Protein AF-A0A7S3KDB8-F1 (afdb_monomer)

InterPro domains:
  IPR001054 Adenylyl cyclase class-3/4/guanylyl cyclase [PS50125] (184-237)
  IPR029787 Nucleotide cyclase [G3DSA:3.30.70.1230] (178-290)
  IPR029787 Nucleotide cyclase [SSF55073] (180-246)
  IPR060089 Ras guanine nucleotide exchange factor W, alpha-helical domain [PF26726] (49-170)

Nearest PDB structures (foldseek):
  4wp3-assembly5_E  TM=9.145E-01  e=2.747E-02  Mycobacterium avium
  4wpa-assembly1_B  TM=6.707E-01  e=1.102E-02  Mycobacterium avium
  4wp3-assembly1_A  TM=8.435E-01  e=6.109E-02  Mycobacterium avium
  2w01-assembly1_B  TM=6.795E-01  e=2.450E-02  Synechocystis sp. PCC 6803
  5d0h-assembly1_B  TM=7.918E-01  e=8.605E-02  Mycobacterium avium subsp. avium 10-9275

pLDDT: mean 79.46, std 14.85, range [29.78, 96.88]

Solvent-accessible surface area (backbone atoms only — not comparable to full-atom values): 17193 Å² total; per-residue (Å²): 138,84,88,64,86,86,76,75,71,92,87,65,91,80,91,69,65,96,87,70,64,74,86,81,54,56,83,85,31,50,48,80,50,69,46,96,83,73,83,52,76,49,78,44,86,36,53,67,60,54,52,51,51,52,51,52,50,53,53,50,50,52,50,51,51,50,53,52,52,51,49,50,52,53,50,52,51,49,49,40,64,74,47,48,49,56,50,53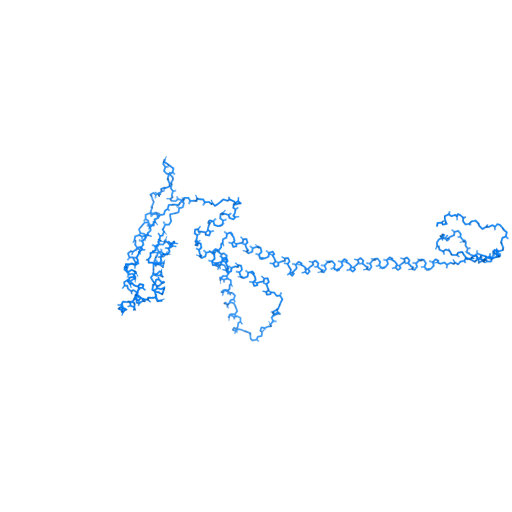,51,43,52,51,50,53,54,44,32,49,57,37,20,60,60,49,37,51,52,50,53,50,50,52,51,49,49,51,54,50,49,58,59,48,66,75,75,54,100,75,78,78,80,69,90,86,77,87,70,55,66,69,51,48,50,45,54,48,52,49,52,51,37,31,54,49,22,63,76,44,33,74,68,42,34,51,40,46,17,43,28,68,72,34,94,82,52,68,68,86,75,87,81,59,62,52,80,46,79,51,66,51,82,67,42,70,62,48,42,69,67,42,48,89,48,35,62,61,53,41,49,58,52,46,51,50,48,44,53,42,30,46,76,41,69,27,41,75,76,46,78,70,78,52,35,41,37,34,38,34,71,62,56,77,90,48,43,42,69,45,102,84,74,44,80,39,77,48,97,47,73,68,55,52,48,52,53,52,28,53,56,51,29,55,56,47,37,57,54,48,61,76,66,35,71,84,57,52,68,62,75,72,67,123

Sequence (292 aa):
YINGSMTIPKDYKIFNDPSTKLDDFRGYELELVKTEKGGAVAVFDFTYTVRLTAGLGIARTIFVCCVLGLGAIFFSRDATFLVIRPIEGMISKVNRIAKNPLEAAQEEENEALAYERAMMKMKKNHKKLRKRPKNMEYETVKIEQTIIKIGALLAIGFGEAGAKIIADSMAKEGGGSNNKVVAIFGFCDIRNFTDATEVLQEEVMLFVNEVADIVHSVVDWYSGAANKNIGDAFLLVWKFNAEDVEENDKGELVTKKNGRNAQYADMSVVSFLKIIAEIRKSHKLEKYSHNE

Secondary structure (DSSP, 8-state):
---------TT------TT--GGGS-TTTEEEEE-TTSS-EEEEE-HHHHHHHHHHHHHHHHHHHHHHHHHHHHHHHHHIIIIIHHHHHHHHHHHHHHH-HHHHHHHHHHHHHHHHHHHHHHHTT-S-------SSSHHHHHHHHHHHHHHHHHHHHHHHHHHHHHHHHHHTTT--------EEEEEEE-TTHHHHHHHHGGGHHHHHHHHHHHHHHHHHHTT-EEEEE-SSEEEEEEEPPGGGEEE-TTS-EEE-SSHHHHHHHHHHHHHHHHHHHHHHH-HHHHGGGG--

Foldseek 3Di:
DPPDDPDDPPPDDDPDDPVDDPVVDDPVQWDWDADPVRPDIDIDGNVVVVVVVVVVVVVVVVVVCVCVVVVVVVVVVCCCVQPVVLVVVLVVLLVVLQQALQVSLVVVVVVVVVVVVVVVVVVVPDDDDDDDPDPRPPPSVVVSVVSSVVSNVVCVVLDPVRRNQSNCCVVDPHDGDPDDFDKDKDKDFAPPLVVLCVQCVVCLVVLQVVLCCLLQVLQVVLQKHWDDDPSGMTIIIRTDDPVQWDQDPVRDIDGHPDPVVVSSVVSVVVSVVSSVVCCVVDPSNVVSVPGD

Organism: Euplotes crassus (NCBI:txid5936)

Mean predicted aligned error: 15.33 Å

Structure (mmCIF, N/CA/C/O backbone):
data_AF-A0A7S3KDB8-F1
#
_entry.id   AF-A0A7S3KDB8-F1
#
loop_
_atom_site.group_PDB
_atom_site.id
_atom_site.type_symbol
_atom_site.label_atom_id
_atom_site.label_alt_id
_atom_site.label_comp_id
_atom_site.label_asym_id
_atom_site.label_entity_id
_atom_site.label_seq_id
_atom_site.pdbx_PDB_ins_code
_atom_site.Cartn_x
_atom_site.Cartn_y
_atom_site.Cartn_z
_atom_site.occupancy
_atom_site.B_iso_or_equiv
_atom_site.auth_seq_id
_atom_site.auth_comp_id
_atom_site.auth_asym_id
_atom_site.auth_atom_id
_atom_site.pdbx_PDB_model_num
ATOM 1 N N . TYR A 1 1 ? 57.903 6.798 -53.586 1.00 32.25 1 TYR A N 1
ATOM 2 C CA . TYR A 1 1 ? 58.081 8.260 -53.541 1.00 32.25 1 TYR A CA 1
ATOM 3 C C . TYR A 1 1 ? 58.915 8.687 -54.731 1.00 32.25 1 TYR A C 1
ATOM 5 O O . TYR A 1 1 ? 60.133 8.621 -54.662 1.00 32.25 1 TYR A O 1
ATOM 13 N N . ILE A 1 2 ? 58.274 9.072 -55.833 1.00 29.78 2 ILE A N 1
ATOM 14 C CA . ILE A 1 2 ? 58.963 9.774 -56.920 1.00 29.78 2 ILE A CA 1
ATOM 15 C C . ILE A 1 2 ? 58.387 11.183 -56.913 1.00 29.78 2 ILE A C 1
ATOM 17 O O . ILE A 1 2 ? 57.445 11.506 -57.623 1.00 29.78 2 ILE A O 1
ATOM 21 N N . ASN A 1 3 ? 58.899 11.975 -55.974 1.00 38.78 3 ASN A N 1
ATOM 22 C CA . ASN A 1 3 ? 58.773 13.420 -55.997 1.00 38.78 3 ASN A CA 1
ATOM 23 C C . ASN A 1 3 ? 60.017 13.894 -56.750 1.00 38.78 3 ASN A C 1
ATOM 25 O O . ASN A 1 3 ? 61.107 13.953 -56.187 1.00 38.78 3 ASN A O 1
ATOM 29 N N . GLY A 1 4 ? 59.883 14.085 -58.054 1.00 35.38 4 GLY A N 1
ATOM 30 C CA . GLY A 1 4 ? 60.973 14.508 -58.915 1.00 35.38 4 GLY A CA 1
ATOM 31 C C . GLY A 1 4 ? 60.369 15.145 -60.145 1.00 35.38 4 GLY A C 1
ATOM 32 O O . GLY A 1 4 ? 59.638 14.479 -60.871 1.00 35.38 4 GLY A O 1
ATOM 33 N N . SER A 1 5 ? 60.637 16.437 -60.331 1.00 39.56 5 SER A N 1
ATOM 34 C CA . SER A 1 5 ? 60.359 17.167 -61.566 1.00 39.56 5 SER A CA 1
ATOM 35 C C . SER A 1 5 ? 60.673 16.274 -62.764 1.00 39.56 5 SER A C 1
ATOM 37 O O . SER A 1 5 ? 61.803 15.801 -62.906 1.00 39.56 5 SER A O 1
ATOM 39 N N . MET A 1 6 ? 59.654 15.999 -63.570 1.00 46.81 6 MET A N 1
ATOM 40 C CA . MET A 1 6 ? 59.702 15.075 -64.692 1.00 46.81 6 MET A CA 1
ATOM 41 C C . MET A 1 6 ? 60.475 15.717 -65.850 1.00 46.81 6 MET A C 1
ATOM 43 O O . MET A 1 6 ? 59.904 16.198 -66.819 1.00 46.81 6 MET A O 1
ATOM 47 N N . THR A 1 7 ? 61.801 15.774 -65.743 1.00 45.84 7 THR A N 1
ATOM 48 C CA . THR A 1 7 ? 62.668 16.262 -66.817 1.00 45.84 7 THR A CA 1
ATOM 49 C C . THR A 1 7 ? 62.989 15.121 -67.774 1.00 45.84 7 THR A C 1
ATOM 51 O O . THR A 1 7 ? 63.794 14.235 -67.484 1.00 45.84 7 THR A O 1
ATOM 54 N N . ILE A 1 8 ? 62.344 15.144 -68.941 1.00 51.56 8 ILE A N 1
ATOM 55 C CA . ILE A 1 8 ? 62.673 14.275 -70.073 1.00 51.56 8 ILE A CA 1
ATOM 56 C C . ILE A 1 8 ? 64.058 14.709 -70.609 1.00 51.56 8 ILE A C 1
ATOM 58 O O . ILE A 1 8 ? 64.249 15.897 -70.880 1.00 51.56 8 ILE A O 1
ATOM 62 N N . PRO A 1 9 ? 65.049 13.806 -70.750 1.00 50.41 9 PRO A N 1
ATOM 63 C CA . PRO A 1 9 ? 66.342 14.137 -71.353 1.00 50.41 9 PRO A CA 1
ATOM 64 C C . PRO A 1 9 ? 66.168 14.647 -72.794 1.00 50.41 9 PRO A C 1
ATOM 66 O O . PRO A 1 9 ? 65.344 14.118 -73.536 1.00 50.41 9 PRO A O 1
ATOM 69 N N . LYS A 1 10 ? 66.951 15.656 -73.196 1.00 47.47 10 LYS A N 1
ATOM 70 C CA . LYS A 1 10 ? 66.749 16.459 -74.423 1.00 47.47 10 LYS A CA 1
ATOM 71 C C . LYS A 1 10 ? 66.830 15.702 -75.767 1.00 47.47 10 LYS A C 1
ATOM 73 O O . LYS A 1 10 ? 66.455 16.285 -76.778 1.00 47.47 10 LYS A O 1
ATOM 78 N N . ASP A 1 11 ? 67.234 14.429 -75.784 1.00 46.88 11 ASP A N 1
ATOM 79 C CA . ASP A 1 11 ? 67.598 13.697 -77.012 1.00 46.88 11 ASP A CA 1
ATOM 80 C C . ASP A 1 11 ? 66.631 12.562 -77.419 1.00 46.88 11 ASP A C 1
ATOM 82 O O . ASP A 1 11 ? 67.006 11.654 -78.162 1.00 46.88 11 ASP A O 1
ATOM 86 N N . TYR A 1 12 ? 65.369 12.589 -76.976 1.00 54.94 12 TYR A N 1
ATOM 87 C CA . TYR A 1 12 ? 64.359 11.595 -77.379 1.00 54.94 12 TYR A CA 1
ATOM 88 C C . TYR A 1 12 ? 63.392 12.138 -78.442 1.00 54.94 12 TYR A C 1
ATOM 90 O O . TYR A 1 12 ? 62.881 13.251 -78.329 1.00 54.94 12 TYR A O 1
ATOM 98 N N . LYS A 1 13 ? 63.075 11.324 -79.462 1.00 52.72 13 LYS A N 1
ATOM 99 C CA . LYS A 1 13 ? 61.950 11.600 -80.371 1.00 52.72 13 LYS A CA 1
ATOM 100 C C . LYS A 1 13 ? 60.640 11.388 -79.616 1.00 52.72 13 LYS A C 1
ATOM 102 O O . LYS A 1 13 ? 60.276 10.258 -79.303 1.00 52.72 13 LYS A O 1
ATOM 107 N N . ILE A 1 14 ? 59.948 12.485 -79.330 1.00 57.91 14 ILE A N 1
ATOM 108 C CA . ILE A 1 14 ? 58.637 12.478 -78.685 1.00 57.91 14 ILE A CA 1
ATOM 109 C C . ILE A 1 14 ? 57.580 12.207 -79.760 1.00 57.91 14 ILE A C 1
ATOM 111 O O . ILE A 1 14 ? 57.384 13.018 -80.662 1.00 57.91 14 ILE A O 1
ATOM 115 N N . PHE A 1 15 ? 56.900 11.068 -79.663 1.00 57.56 15 PHE A N 1
ATOM 116 C CA . PHE A 1 15 ? 55.702 10.770 -80.446 1.00 57.56 15 PHE A CA 1
ATOM 117 C C . PHE A 1 15 ? 54.491 11.069 -79.565 1.00 57.56 15 PHE A C 1
ATOM 119 O O . PHE A 1 15 ? 54.003 10.191 -78.861 1.00 57.56 15 PHE A O 1
ATOM 126 N N . ASN A 1 16 ? 54.074 12.332 -79.532 1.00 61.09 16 ASN A N 1
ATOM 127 C CA . ASN A 1 16 ? 52.939 12.778 -78.730 1.00 61.09 16 ASN A CA 1
ATOM 128 C C . ASN A 1 16 ? 51.980 13.599 -79.597 1.00 61.09 16 ASN A C 1
ATOM 130 O O . ASN A 1 16 ? 52.405 14.237 -80.562 1.00 61.09 16 ASN A O 1
ATOM 134 N N . ASP A 1 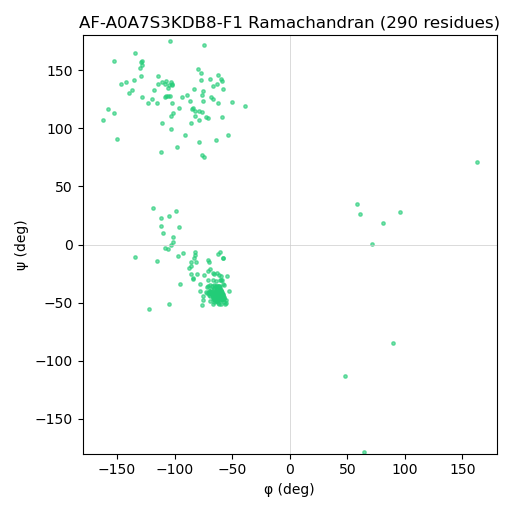17 ? 50.701 13.585 -79.239 1.00 58.66 17 ASP A N 1
ATOM 135 C CA . ASP A 1 17 ? 49.706 14.488 -79.810 1.00 58.66 17 ASP A CA 1
ATOM 136 C C . ASP A 1 17 ? 50.043 15.931 -79.364 1.00 58.66 17 ASP A C 1
ATOM 138 O O . ASP A 1 17 ? 50.216 16.158 -78.159 1.00 58.66 17 ASP A O 1
ATOM 142 N N . PRO A 1 18 ? 50.209 16.913 -80.275 1.00 56.66 18 PRO A N 1
ATOM 143 C CA . PRO A 1 18 ? 50.613 18.285 -79.937 1.00 56.66 18 PRO A CA 1
ATOM 144 C C . PRO A 1 18 ? 49.692 19.023 -78.947 1.00 56.66 18 PRO A C 1
ATOM 146 O O . PRO A 1 18 ? 50.084 20.072 -78.433 1.00 56.66 18 PRO A O 1
ATOM 149 N N . SER A 1 19 ? 48.500 18.499 -78.644 1.00 57.12 19 SER A N 1
ATOM 150 C CA . SER A 1 19 ? 47.603 19.034 -77.611 1.00 57.12 19 SER A CA 1
ATOM 151 C C . SER A 1 19 ? 47.907 18.575 -76.178 1.00 57.12 19 SER A C 1
ATOM 153 O O . SER A 1 19 ? 47.353 19.148 -75.241 1.00 57.12 19 SER A O 1
ATOM 155 N N . THR A 1 20 ? 48.766 17.572 -75.971 1.00 61.31 20 THR A N 1
ATOM 156 C CA . THR A 1 20 ? 48.941 16.922 -74.659 1.00 61.31 20 THR A CA 1
ATOM 157 C C . THR A 1 20 ? 50.217 17.397 -73.960 1.00 61.31 20 THR A C 1
ATOM 159 O O . THR A 1 20 ? 51.315 16.913 -74.244 1.00 61.31 20 THR A O 1
ATOM 162 N N . LYS A 1 21 ? 50.091 18.340 -73.017 1.00 65.50 21 LYS A N 1
ATOM 163 C CA . LYS A 1 21 ? 51.205 18.797 -72.167 1.00 65.50 21 LYS A CA 1
ATOM 164 C C . LYS A 1 21 ? 51.340 17.896 -70.940 1.00 65.50 21 LYS A C 1
ATOM 166 O O . LYS A 1 21 ? 50.398 17.751 -70.172 1.00 65.50 21 LYS A O 1
ATOM 171 N N . LEU A 1 22 ? 52.521 17.313 -70.735 1.00 62.38 22 LEU A N 1
ATOM 172 C CA . LEU A 1 22 ? 52.770 16.413 -69.599 1.00 62.38 22 LEU A CA 1
ATOM 173 C C . LEU A 1 22 ? 52.792 17.129 -68.236 1.00 62.38 22 LEU A C 1
ATOM 175 O O . LEU A 1 22 ? 52.545 16.482 -67.225 1.00 62.38 22 LEU A O 1
ATOM 179 N N . ASP A 1 23 ? 53.022 18.445 -68.213 1.00 64.25 23 ASP A N 1
ATOM 180 C CA . ASP A 1 23 ? 53.003 19.260 -66.987 1.00 64.25 23 ASP A CA 1
ATOM 181 C C . ASP A 1 23 ? 51.590 19.443 -66.396 1.00 64.25 23 ASP A C 1
ATOM 183 O O . ASP A 1 23 ? 51.454 19.831 -65.235 1.00 64.25 23 ASP A O 1
ATOM 187 N N . ASP A 1 24 ? 50.539 19.140 -67.167 1.00 68.06 24 ASP A N 1
ATOM 188 C CA . ASP A 1 24 ? 49.143 19.259 -66.728 1.00 68.06 24 ASP A CA 1
ATOM 189 C C . ASP A 1 24 ? 48.673 18.038 -65.907 1.00 68.06 24 ASP A C 1
ATOM 191 O O . ASP A 1 24 ? 47.598 18.070 -65.300 1.00 68.06 24 ASP A O 1
ATOM 195 N N . PHE A 1 25 ? 49.476 16.968 -65.854 1.00 67.44 25 PHE A N 1
ATOM 196 C CA . PHE A 1 25 ? 49.154 15.720 -65.165 1.00 67.44 25 PHE A CA 1
ATOM 197 C C . PHE A 1 25 ? 49.898 15.602 -63.836 1.00 67.44 25 PHE A C 1
ATOM 199 O O . PHE A 1 25 ? 51.085 15.914 -63.717 1.00 67.44 25 PHE A O 1
ATOM 206 N N . ARG A 1 26 ? 49.219 15.096 -62.805 1.00 71.94 26 ARG A N 1
ATOM 207 C CA . ARG A 1 26 ? 49.865 14.836 -61.513 1.00 71.94 26 ARG A CA 1
ATOM 208 C C . ARG A 1 26 ? 50.697 13.559 -61.606 1.00 71.94 26 ARG A C 1
ATOM 210 O O . ARG A 1 26 ? 50.312 12.606 -62.269 1.00 71.94 26 ARG A O 1
ATOM 217 N N . GLY A 1 27 ? 51.807 13.485 -60.871 1.00 65.56 27 GLY A N 1
ATOM 218 C CA . GLY A 1 27 ? 52.759 12.362 -60.958 1.00 65.56 27 GLY A CA 1
ATOM 219 C C . GLY A 1 27 ? 52.218 10.963 -60.605 1.00 65.56 27 GLY A C 1
ATOM 220 O O . GLY A 1 27 ? 52.940 9.990 -60.773 1.00 65.56 27 GLY A O 1
ATOM 221 N N . TYR A 1 28 ? 50.977 10.845 -60.116 1.00 71.06 28 TYR A N 1
ATOM 222 C CA . TYR A 1 28 ? 50.276 9.573 -59.874 1.00 71.06 28 TYR A CA 1
ATOM 223 C C . TYR A 1 28 ? 49.178 9.268 -60.912 1.00 71.06 28 TYR A C 1
ATOM 225 O O . TYR A 1 28 ? 48.538 8.223 -60.838 1.00 71.06 28 TYR A O 1
ATOM 233 N N . GLU A 1 29 ? 48.926 10.185 -61.847 1.00 74.56 29 GLU A N 1
ATOM 234 C CA . GLU A 1 29 ? 47.968 10.040 -62.953 1.00 74.56 29 GLU A CA 1
ATOM 235 C C . GLU A 1 29 ? 48.645 9.504 -64.223 1.00 74.56 29 GLU A C 1
ATOM 237 O O . GLU A 1 29 ? 47.959 9.155 -65.180 1.00 74.56 29 GLU A O 1
ATOM 242 N N . LEU A 1 30 ? 49.980 9.398 -64.212 1.00 74.50 30 LEU A N 1
ATOM 243 C CA . LEU A 1 30 ? 50.792 8.872 -65.303 1.00 74.50 30 LEU A CA 1
ATOM 244 C C . LEU A 1 30 ? 51.545 7.617 -64.864 1.00 74.50 30 LEU A C 1
ATOM 246 O O . LEU A 1 30 ? 52.211 7.615 -63.828 1.00 74.50 30 LEU A O 1
ATOM 250 N N . GLU A 1 31 ? 51.507 6.576 -65.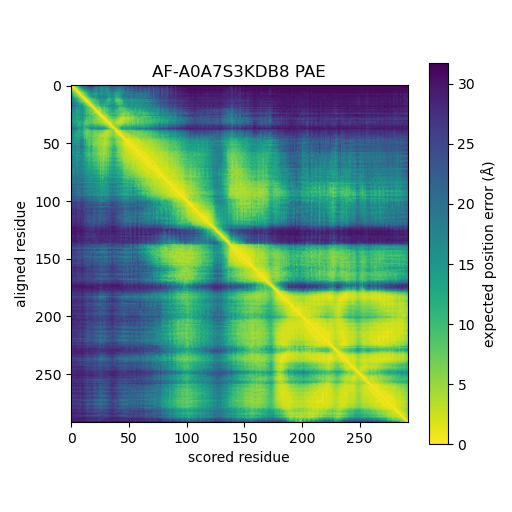692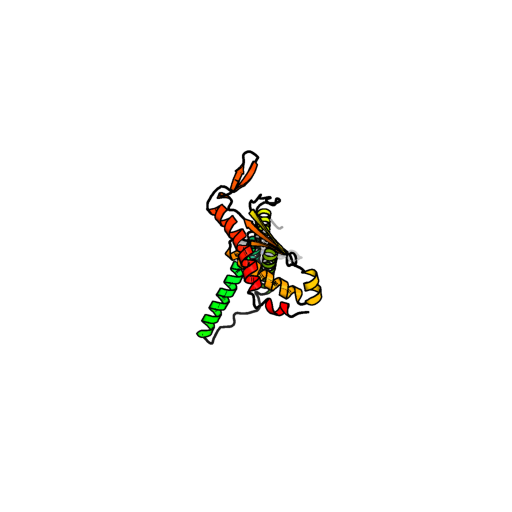 1.00 75.44 31 GLU A N 1
ATOM 251 C CA . GLU A 1 31 ? 52.352 5.393 -65.519 1.00 75.44 31 GLU A CA 1
ATOM 252 C C . GLU A 1 31 ? 53.446 5.363 -66.588 1.00 75.44 31 GLU A C 1
ATOM 254 O O . GLU A 1 31 ? 53.180 5.470 -67.787 1.00 75.44 31 GLU A O 1
ATOM 259 N N . LEU A 1 32 ? 54.694 5.225 -66.139 1.00 71.81 32 LEU A N 1
ATOM 260 C CA . LEU A 1 32 ? 55.883 5.179 -66.984 1.00 71.81 32 LEU A CA 1
ATOM 261 C C . LEU A 1 32 ? 56.366 3.738 -67.111 1.00 71.81 32 LEU A C 1
ATOM 263 O O . LEU A 1 32 ? 56.925 3.181 -66.165 1.00 71.81 32 LEU A O 1
ATOM 267 N N . VAL A 1 33 ? 56.230 3.166 -68.304 1.00 77.50 33 VAL A N 1
ATOM 268 C CA . VAL A 1 33 ? 56.763 1.837 -68.614 1.00 77.50 33 VAL A CA 1
ATOM 269 C C . VAL A 1 33 ? 58.043 1.999 -69.427 1.00 77.50 33 VAL A C 1
ATOM 271 O O . VAL A 1 33 ? 58.051 2.610 -70.499 1.00 77.50 33 VAL A O 1
ATOM 274 N N . LYS A 1 34 ? 59.149 1.460 -68.905 1.00 76.00 34 LYS A N 1
ATOM 275 C CA . LYS A 1 34 ? 60.459 1.458 -69.568 1.00 76.00 34 LYS A CA 1
ATOM 276 C C . LYS A 1 34 ? 60.795 0.050 -70.035 1.00 76.00 34 LYS A C 1
ATOM 278 O O . LYS A 1 34 ? 60.598 -0.913 -69.302 1.00 76.00 34 LYS A O 1
ATOM 283 N N . THR A 1 35 ? 61.349 -0.063 -71.236 1.00 74.31 35 THR A N 1
ATOM 284 C CA . THR A 1 35 ? 61.860 -1.348 -71.739 1.00 74.31 35 THR A CA 1
ATOM 285 C C . THR A 1 35 ? 63.213 -1.657 -71.087 1.00 74.31 35 THR A C 1
ATOM 287 O O . THR A 1 35 ? 64.036 -0.753 -70.953 1.00 74.31 35 THR A O 1
ATOM 290 N N . GLU A 1 36 ? 63.492 -2.919 -70.739 1.00 68.69 36 GLU A N 1
ATOM 291 C CA . GLU A 1 36 ? 64.732 -3.342 -70.049 1.00 68.69 36 GLU A CA 1
ATOM 292 C C . GLU A 1 36 ? 66.030 -2.916 -70.760 1.00 68.69 36 GLU A C 1
ATOM 294 O O . GLU A 1 36 ? 67.053 -2.700 -70.117 1.00 68.69 36 GLU A O 1
ATOM 299 N N . LYS A 1 37 ? 65.991 -2.745 -72.088 1.00 65.00 37 LYS A N 1
ATOM 300 C CA . LYS A 1 37 ? 67.138 -2.318 -72.910 1.00 65.00 37 LYS A CA 1
ATOM 301 C C . LYS A 1 37 ? 67.179 -0.811 -73.210 1.00 65.00 37 LYS A C 1
ATOM 303 O O . LYS A 1 37 ? 67.892 -0.390 -74.113 1.00 65.00 37 LYS A O 1
ATOM 308 N N . GLY A 1 38 ? 66.413 0.008 -72.484 1.00 60.56 38 GLY A N 1
ATOM 309 C CA . GLY A 1 38 ? 66.560 1.472 -72.448 1.00 60.56 38 GLY A CA 1
ATOM 310 C C . GLY A 1 38 ? 66.147 2.255 -73.704 1.00 60.56 38 GLY A C 1
ATOM 311 O O . GLY A 1 38 ? 66.246 3.475 -73.698 1.00 60.56 38 GLY A O 1
ATOM 312 N N . GLY A 1 39 ? 65.672 1.597 -74.767 1.00 66.56 39 GLY A N 1
ATOM 313 C CA . GLY A 1 39 ? 65.398 2.257 -76.053 1.00 66.56 39 GLY A CA 1
ATOM 314 C C . GLY A 1 39 ? 64.020 2.915 -76.201 1.00 66.56 39 GLY A C 1
ATOM 315 O O . GLY A 1 39 ? 63.828 3.691 -77.132 1.00 66.56 39 GLY A O 1
ATOM 316 N N . ALA A 1 40 ? 63.057 2.614 -75.324 1.00 69.81 40 ALA A N 1
ATOM 317 C CA . ALA A 1 40 ? 61.692 3.128 -75.431 1.00 69.81 40 ALA A CA 1
ATOM 318 C C . ALA A 1 40 ? 61.052 3.354 -74.055 1.00 69.81 40 ALA A C 1
ATOM 320 O O . ALA A 1 40 ? 61.173 2.517 -73.149 1.00 69.81 40 ALA A O 1
ATOM 321 N N . VAL A 1 41 ? 60.353 4.484 -73.936 1.00 71.06 41 VAL A N 1
ATOM 322 C CA . VAL A 1 41 ? 59.559 4.885 -72.771 1.00 71.06 41 VAL A CA 1
ATOM 323 C C . VAL A 1 41 ? 58.132 5.128 -73.251 1.00 71.06 41 VAL A C 1
ATOM 325 O O . VAL A 1 41 ? 57.921 5.950 -74.140 1.00 71.06 41 VAL A O 1
ATOM 328 N N . ALA A 1 42 ? 57.170 4.411 -72.675 1.00 72.31 42 ALA A N 1
ATOM 329 C CA . ALA A 1 42 ? 55.746 4.646 -72.887 1.00 72.31 42 ALA A CA 1
ATOM 330 C C . ALA A 1 42 ? 55.159 5.336 -71.65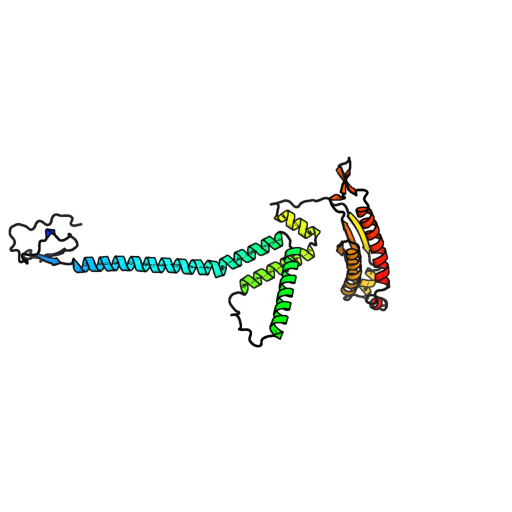0 1.00 72.31 42 ALA A C 1
ATOM 332 O O . ALA A 1 42 ? 55.485 4.966 -70.519 1.00 72.31 42 ALA A O 1
ATOM 333 N N . VAL A 1 43 ? 54.312 6.341 -71.876 1.00 72.94 43 VAL A N 1
ATOM 334 C CA . VAL A 1 43 ? 53.577 7.058 -70.828 1.00 72.94 43 VAL A CA 1
ATOM 335 C C . VAL A 1 43 ? 52.095 6.780 -71.032 1.00 72.94 43 VAL A C 1
ATOM 337 O O . VAL A 1 43 ? 51.567 7.059 -72.107 1.00 72.94 43 VAL A O 1
ATOM 340 N N . PHE A 1 44 ? 51.439 6.221 -70.021 1.00 76.75 44 PHE A N 1
ATOM 341 C CA . PHE A 1 44 ? 50.007 5.932 -70.045 1.00 76.75 44 PHE A CA 1
ATOM 342 C C . PHE A 1 44 ? 49.242 6.928 -69.173 1.00 76.75 44 PHE A C 1
ATOM 344 O O . PHE A 1 44 ? 49.651 7.200 -68.043 1.00 76.75 44 PHE A O 1
ATOM 351 N N . ASP A 1 45 ? 48.126 7.443 -69.695 1.00 78.50 45 ASP A N 1
ATOM 352 C CA . ASP A 1 45 ? 47.195 8.304 -68.962 1.00 78.50 45 ASP A CA 1
ATOM 353 C C . ASP A 1 45 ? 46.193 7.457 -68.161 1.00 78.50 45 ASP A C 1
ATOM 355 O O . ASP A 1 45 ? 45.376 6.724 -68.723 1.00 78.50 45 ASP A O 1
ATOM 359 N N . PHE A 1 46 ? 46.244 7.584 -66.835 1.00 79.94 46 PHE A N 1
ATOM 360 C CA . PHE A 1 46 ? 45.333 6.939 -65.890 1.00 79.94 46 PHE A CA 1
ATOM 361 C C . PHE A 1 46 ? 44.386 7.926 -65.199 1.00 79.94 46 PHE A C 1
ATOM 363 O O . PHE A 1 46 ? 43.655 7.540 -64.283 1.00 79.94 46 PHE A O 1
ATOM 370 N N . THR A 1 47 ? 44.330 9.184 -65.643 1.00 76.75 47 THR A N 1
ATOM 371 C CA . THR A 1 47 ? 43.508 10.248 -65.043 1.00 76.75 47 THR A CA 1
ATOM 372 C C . THR A 1 47 ? 42.046 9.833 -64.905 1.00 76.75 47 THR A C 1
ATOM 374 O O . THR A 1 47 ? 41.414 10.090 -63.878 1.00 76.75 47 THR A O 1
ATOM 377 N N . TYR A 1 48 ? 41.501 9.137 -65.907 1.00 81.06 48 TYR A N 1
ATOM 378 C CA . TYR A 1 48 ? 40.137 8.610 -65.859 1.00 81.06 48 TYR A CA 1
ATOM 379 C C . TYR A 1 48 ? 39.951 7.592 -64.724 1.00 81.06 48 TYR A C 1
ATOM 381 O O . TYR A 1 48 ? 39.043 7.733 -63.903 1.00 81.06 48 TYR A O 1
ATOM 389 N N . THR A 1 49 ? 40.843 6.605 -64.628 1.00 83.44 49 THR A N 1
ATOM 390 C CA . THR A 1 49 ? 40.812 5.552 -63.603 1.00 83.44 49 THR A CA 1
ATOM 391 C C . THR A 1 49 ? 40.980 6.128 -62.202 1.00 83.44 49 THR A C 1
ATOM 393 O O . THR A 1 49 ? 40.253 5.750 -61.283 1.00 83.44 49 THR A O 1
ATOM 396 N N . VAL A 1 50 ? 41.890 7.088 -62.036 1.00 84.38 50 VAL A N 1
ATOM 397 C CA . VAL A 1 50 ? 42.126 7.795 -60.773 1.00 84.38 50 VAL A CA 1
ATOM 398 C C . VAL A 1 50 ? 40.887 8.589 -60.353 1.00 84.38 50 VAL A C 1
ATOM 400 O O . VAL A 1 50 ? 40.436 8.457 -59.213 1.00 84.38 50 VAL A O 1
ATOM 403 N N . ARG A 1 51 ? 40.291 9.380 -61.258 1.00 85.69 51 ARG A N 1
ATOM 404 C CA . ARG A 1 51 ? 39.079 10.169 -60.964 1.00 85.69 51 ARG A CA 1
ATOM 405 C C . ARG A 1 51 ? 37.883 9.279 -60.640 1.00 85.69 51 ARG A C 1
ATOM 407 O O . ARG A 1 51 ? 37.144 9.574 -59.701 1.00 85.69 51 ARG A O 1
ATOM 414 N N . LEU A 1 52 ? 37.715 8.175 -61.367 1.00 87.50 52 LEU A N 1
ATOM 415 C CA . LEU A 1 52 ? 36.642 7.213 -61.130 1.00 87.50 52 LEU A CA 1
ATOM 416 C C . LEU A 1 52 ? 36.829 6.479 -59.793 1.00 87.50 52 LEU A C 1
ATOM 418 O O . LEU A 1 52 ? 35.879 6.363 -59.022 1.00 87.50 52 LEU A O 1
ATOM 422 N N . THR A 1 53 ? 38.056 6.070 -59.463 1.00 87.88 53 THR A N 1
ATOM 423 C CA . THR A 1 53 ? 38.382 5.430 -58.176 1.00 87.88 53 THR A CA 1
ATOM 424 C C . THR A 1 53 ? 38.167 6.384 -57.002 1.00 87.88 53 THR A C 1
ATOM 426 O O . THR A 1 53 ? 37.578 5.995 -55.994 1.00 87.88 53 THR A O 1
ATOM 429 N N . ALA A 1 54 ? 38.577 7.648 -57.136 1.00 88.38 54 ALA A N 1
ATOM 430 C CA . ALA A 1 54 ? 38.338 8.674 -56.124 1.00 88.38 54 ALA A CA 1
ATOM 431 C C . ALA A 1 54 ? 36.834 8.943 -55.932 1.00 88.38 54 ALA A C 1
ATOM 433 O O . ALA A 1 54 ? 36.357 8.980 -54.797 1.00 88.38 54 ALA A O 1
ATOM 434 N N . GLY A 1 55 ? 36.070 9.056 -57.025 1.00 92.62 55 GLY A N 1
ATOM 435 C CA . GLY A 1 55 ? 34.616 9.231 -56.981 1.00 92.62 55 GLY A CA 1
ATOM 436 C C . GLY A 1 55 ? 33.896 8.057 -56.310 1.00 92.62 55 GLY A C 1
ATOM 437 O O . GLY A 1 55 ? 33.070 8.264 -55.420 1.00 92.62 55 GLY A O 1
ATOM 438 N N . LEU A 1 56 ? 34.261 6.821 -56.665 1.00 92.19 56 LEU A N 1
ATOM 439 C CA . LEU A 1 56 ? 33.729 5.612 -56.029 1.00 92.19 56 LEU A CA 1
ATOM 440 C C . LEU A 1 56 ? 34.135 5.504 -54.551 1.00 92.19 56 LEU A C 1
ATOM 442 O O . LEU A 1 56 ? 33.329 5.065 -53.732 1.00 92.19 56 LEU A O 1
ATOM 446 N N . GLY A 1 57 ? 35.343 5.937 -54.182 1.00 94.44 57 GLY A N 1
ATOM 447 C CA . GLY A 1 57 ? 35.804 5.983 -52.791 1.00 94.44 57 GLY A CA 1
ATOM 448 C C . GLY A 1 57 ? 35.001 6.961 -51.926 1.00 94.44 57 GLY A C 1
ATOM 449 O O . GLY A 1 57 ? 34.591 6.614 -50.813 1.00 94.44 57 GLY A O 1
ATOM 450 N N . ILE A 1 58 ? 34.706 8.152 -52.459 1.00 94.62 58 ILE A N 1
ATOM 451 C CA . ILE A 1 58 ? 33.848 9.147 -51.797 1.00 94.62 58 ILE A CA 1
ATOM 452 C C . ILE A 1 58 ? 32.427 8.593 -51.647 1.00 94.62 58 ILE A C 1
ATOM 454 O O . ILE A 1 58 ? 31.880 8.597 -50.543 1.00 94.62 58 ILE A O 1
ATOM 458 N N . ALA A 1 59 ? 31.855 8.040 -52.721 1.00 95.38 59 ALA A N 1
ATOM 459 C CA . ALA A 1 59 ? 30.512 7.463 -52.699 1.00 95.38 59 ALA A CA 1
ATOM 460 C C . ALA A 1 59 ? 30.394 6.297 -51.701 1.00 95.38 59 ALA A C 1
ATOM 462 O O . ALA A 1 59 ? 29.437 6.235 -50.930 1.00 95.38 59 ALA A O 1
ATOM 463 N N . ARG A 1 60 ? 31.395 5.407 -51.651 1.00 94.75 60 ARG A N 1
ATOM 464 C CA . ARG A 1 60 ? 31.458 4.297 -50.690 1.00 94.75 60 ARG A CA 1
ATOM 465 C C . ARG A 1 60 ? 31.498 4.794 -49.248 1.00 94.75 60 ARG A C 1
ATOM 467 O O . ARG A 1 60 ? 30.800 4.240 -48.404 1.00 94.75 60 ARG A O 1
ATOM 474 N N . THR A 1 61 ? 32.293 5.822 -48.964 1.00 95.56 61 THR A N 1
ATOM 475 C CA . THR A 1 61 ? 32.406 6.383 -47.609 1.00 95.56 61 THR A CA 1
ATOM 476 C C . THR A 1 61 ? 31.084 7.006 -47.170 1.00 95.56 61 THR A C 1
ATOM 478 O O . THR A 1 61 ? 30.602 6.697 -46.084 1.00 95.56 61 THR A O 1
ATOM 481 N N . ILE A 1 62 ? 30.440 7.790 -48.043 1.00 95.62 62 ILE A N 1
ATOM 482 C CA . ILE A 1 62 ? 29.114 8.369 -47.778 1.00 95.62 62 ILE A CA 1
ATOM 483 C C . ILE A 1 62 ? 28.088 7.262 -47.520 1.00 95.62 62 ILE A C 1
ATOM 485 O O . ILE A 1 62 ? 27.365 7.318 -46.530 1.00 95.62 62 ILE A O 1
ATOM 489 N N . PHE A 1 63 ? 28.061 6.226 -48.359 1.00 96.06 63 PHE A N 1
ATOM 490 C CA . PHE A 1 63 ? 27.146 5.100 -48.193 1.00 96.06 63 PHE A CA 1
ATOM 491 C C . PHE A 1 63 ? 27.337 4.389 -46.847 1.00 96.06 63 PHE A C 1
ATOM 493 O O . PHE A 1 63 ? 26.365 4.176 -46.124 1.00 96.06 63 PHE A O 1
ATOM 500 N N . VAL A 1 64 ? 28.581 4.071 -46.472 1.00 95.94 64 VAL A N 1
ATOM 501 C CA . VAL A 1 64 ? 28.883 3.422 -45.187 1.00 95.94 64 VAL A CA 1
ATOM 502 C C . VAL A 1 64 ? 28.488 4.322 -44.015 1.00 95.94 64 VAL A C 1
ATOM 504 O O . VAL A 1 64 ? 27.847 3.844 -43.082 1.00 95.94 64 VAL A O 1
ATOM 507 N N . CYS A 1 65 ? 28.785 5.622 -44.074 1.00 95.75 65 CYS A N 1
ATOM 508 C CA . CYS A 1 65 ? 28.365 6.577 -43.048 1.00 95.75 65 CYS A CA 1
ATOM 509 C C . CYS A 1 65 ? 26.836 6.656 -42.919 1.00 95.75 65 CYS A C 1
ATOM 511 O O . CYS A 1 65 ? 26.325 6.668 -41.801 1.00 95.75 65 CYS A O 1
ATOM 513 N N . CYS A 1 66 ? 26.096 6.656 -44.031 1.00 95.81 66 CYS A N 1
ATOM 514 C CA . CYS A 1 66 ? 24.633 6.652 -44.015 1.00 95.81 66 CYS A CA 1
ATOM 515 C C . CYS A 1 66 ? 24.068 5.359 -43.417 1.00 95.81 66 CYS A C 1
ATOM 517 O O . CYS A 1 66 ? 23.178 5.422 -42.571 1.00 95.81 66 CYS A O 1
ATOM 519 N N . VAL A 1 67 ? 24.587 4.195 -43.817 1.00 96.44 67 VAL A N 1
ATOM 520 C CA . VAL A 1 67 ? 24.133 2.896 -43.296 1.00 96.44 67 VAL A CA 1
ATOM 521 C C . VAL A 1 67 ? 24.417 2.781 -41.799 1.00 96.44 67 VAL A C 1
ATOM 523 O O . VAL A 1 67 ? 23.531 2.385 -41.046 1.00 96.44 67 VAL A O 1
ATOM 526 N N . LEU A 1 68 ? 25.613 3.176 -41.350 1.00 96.12 68 LEU A N 1
ATOM 527 C CA . LEU A 1 68 ? 25.968 3.159 -39.930 1.00 96.12 68 LEU A CA 1
ATOM 528 C C . LEU A 1 68 ? 25.148 4.170 -39.125 1.00 96.12 68 LEU A C 1
ATOM 530 O O . LEU A 1 68 ? 24.658 3.830 -38.051 1.00 96.12 68 LEU A O 1
ATOM 534 N N . GLY A 1 69 ? 24.947 5.381 -39.649 1.00 96.50 69 GLY A N 1
ATOM 535 C CA . GLY A 1 69 ? 24.144 6.411 -38.992 1.00 96.50 69 GLY A CA 1
ATOM 536 C C . GLY A 1 69 ? 22.682 5.993 -38.836 1.00 96.50 69 GLY A C 1
ATOM 537 O O . GLY A 1 69 ? 22.135 6.052 -37.737 1.00 96.50 69 GLY A O 1
ATOM 538 N N . LEU A 1 70 ? 22.057 5.501 -39.910 1.00 95.88 70 LEU A N 1
ATOM 539 C CA . LEU A 1 70 ? 20.682 5.000 -39.861 1.00 95.88 70 LEU A CA 1
ATOM 540 C C . LEU A 1 70 ? 20.569 3.768 -38.961 1.00 95.88 70 LEU A C 1
ATOM 542 O O . LEU A 1 70 ? 19.665 3.708 -38.130 1.00 95.88 70 LEU A O 1
ATOM 546 N N . GLY A 1 71 ? 21.502 2.819 -39.074 1.00 96.19 71 GLY A N 1
ATOM 547 C CA . GLY A 1 71 ? 21.550 1.630 -38.224 1.00 96.19 71 GLY A CA 1
ATOM 548 C C . GLY A 1 71 ? 21.642 1.980 -36.739 1.00 96.19 71 GLY A C 1
ATOM 549 O O . GLY A 1 71 ? 20.889 1.432 -35.936 1.00 96.19 71 GLY A O 1
ATOM 550 N N . ALA A 1 72 ? 22.486 2.951 -36.379 1.00 96.06 72 ALA A N 1
ATOM 551 C CA . ALA A 1 72 ? 22.608 3.437 -35.009 1.00 96.06 72 ALA A CA 1
ATOM 552 C C . ALA A 1 72 ? 21.309 4.083 -34.500 1.00 96.06 72 ALA A C 1
ATOM 554 O O . ALA A 1 72 ? 20.901 3.826 -33.368 1.00 96.06 72 ALA A O 1
ATOM 555 N N . ILE A 1 73 ? 20.624 4.876 -35.332 1.00 95.69 73 ILE A N 1
ATOM 556 C CA . ILE A 1 73 ? 19.350 5.512 -34.961 1.00 95.69 73 ILE A CA 1
ATOM 557 C C . ILE A 1 73 ? 18.255 4.461 -34.739 1.00 95.69 73 ILE A C 1
ATOM 559 O O . ILE A 1 73 ? 17.558 4.514 -33.724 1.00 95.69 73 ILE A O 1
ATOM 563 N N . PHE A 1 74 ? 18.105 3.495 -35.652 1.00 95.56 74 PHE A N 1
ATOM 564 C CA . PHE A 1 74 ? 17.110 2.428 -35.509 1.00 95.56 74 PHE A CA 1
ATOM 565 C C . PHE A 1 74 ? 17.384 1.562 -34.281 1.00 95.56 74 PHE A C 1
ATOM 567 O O . PHE A 1 74 ? 16.474 1.333 -33.486 1.00 95.56 74 PHE A O 1
ATOM 574 N N . PHE A 1 75 ? 18.640 1.160 -34.075 1.00 94.75 75 PHE A N 1
ATOM 575 C CA . PHE A 1 75 ? 19.030 0.382 -32.905 1.00 94.75 75 PHE A CA 1
ATOM 576 C C . PHE A 1 75 ? 18.782 1.145 -31.596 1.00 94.75 75 PHE A C 1
ATOM 578 O O . PHE A 1 75 ? 18.212 0.591 -30.662 1.00 94.75 75 PHE A O 1
ATOM 585 N N . SER A 1 76 ? 19.137 2.433 -31.538 1.00 94.12 76 SER A N 1
ATOM 586 C CA . SER A 1 76 ? 18.902 3.286 -30.365 1.00 94.12 76 SER A CA 1
ATOM 587 C C . SER A 1 76 ? 17.412 3.411 -30.031 1.00 94.12 76 SER A C 1
ATOM 589 O O . SER A 1 76 ? 17.003 3.282 -28.872 1.00 94.12 76 SER A O 1
ATOM 591 N N . ARG A 1 77 ? 16.570 3.595 -31.055 1.00 93.62 77 ARG A N 1
ATOM 592 C CA . ARG A 1 77 ? 15.114 3.660 -30.892 1.00 93.62 77 ARG A CA 1
ATOM 593 C C . ARG A 1 77 ? 14.553 2.348 -30.349 1.00 93.62 77 ARG A C 1
ATOM 595 O O . ARG A 1 77 ? 13.750 2.372 -29.416 1.00 93.62 77 ARG A O 1
ATOM 602 N N . ASP A 1 78 ? 14.968 1.227 -30.923 1.00 90.88 78 ASP A N 1
ATOM 603 C CA . ASP A 1 78 ? 14.456 -0.086 -30.545 1.00 90.88 78 ASP A CA 1
ATOM 604 C C . ASP A 1 78 ? 14.942 -0.482 -29.138 1.00 90.88 78 ASP A C 1
ATOM 606 O O . ASP A 1 78 ? 14.131 -0.929 -28.329 1.00 90.88 78 ASP A O 1
ATOM 610 N N . ALA A 1 79 ? 16.203 -0.204 -28.783 1.00 89.44 79 ALA A N 1
ATOM 611 C CA . ALA A 1 79 ? 16.721 -0.380 -27.422 1.00 89.44 79 ALA A CA 1
ATOM 612 C C . ALA A 1 79 ? 15.938 0.461 -26.399 1.00 89.44 79 ALA A C 1
ATOM 614 O O . ALA A 1 79 ? 15.562 -0.026 -25.330 1.00 89.44 79 ALA A O 1
ATOM 615 N N . THR A 1 80 ? 15.622 1.709 -26.755 1.00 88.69 80 THR A N 1
ATOM 616 C CA . THR A 1 80 ? 14.849 2.604 -25.890 1.00 88.69 80 THR A CA 1
ATOM 617 C C . THR A 1 80 ? 13.433 2.079 -25.664 1.00 88.69 80 THR A C 1
ATOM 619 O O . THR A 1 80 ? 12.937 2.089 -24.539 1.00 88.69 80 THR A O 1
ATOM 622 N N . PHE A 1 81 ? 12.766 1.611 -26.720 1.00 84.25 81 PHE A N 1
ATOM 623 C CA . PHE A 1 81 ? 11.373 1.184 -26.628 1.00 84.25 81 PHE A CA 1
ATOM 624 C C . PHE A 1 81 ? 11.203 -0.204 -26.001 1.00 84.25 81 PHE A C 1
ATOM 626 O O . PHE A 1 81 ? 10.276 -0.399 -25.221 1.00 84.25 81 PHE A O 1
ATOM 633 N N . LEU A 1 82 ? 12.080 -1.154 -26.329 1.00 80.50 82 LEU A N 1
ATOM 634 C CA . LEU A 1 82 ? 11.950 -2.544 -25.884 1.00 80.50 82 LEU A CA 1
ATOM 635 C C . LEU A 1 82 ? 12.531 -2.790 -24.491 1.00 80.50 82 LEU A C 1
ATOM 637 O O . LEU A 1 82 ? 12.065 -3.694 -23.805 1.00 80.50 82 LEU A O 1
ATOM 641 N N . VAL A 1 83 ? 13.541 -2.018 -24.076 1.00 81.81 83 VAL A N 1
ATOM 642 C CA . VAL A 1 83 ? 14.289 -2.291 -22.838 1.00 81.81 83 VAL A CA 1
ATOM 643 C C . VAL A 1 83 ? 14.231 -1.115 -21.873 1.00 81.81 83 VAL A C 1
ATOM 645 O O . VAL A 1 83 ? 13.792 -1.286 -20.739 1.00 81.81 83 VAL A O 1
ATOM 648 N N . ILE A 1 84 ? 14.626 0.084 -22.311 1.00 85.88 84 ILE A N 1
ATOM 649 C CA . ILE A 1 84 ? 14.789 1.225 -21.395 1.00 85.88 84 ILE A CA 1
ATOM 650 C C . ILE A 1 84 ? 13.442 1.659 -20.809 1.00 85.88 84 ILE A C 1
ATOM 652 O O . ILE A 1 84 ? 13.306 1.722 -19.591 1.00 85.88 84 ILE A O 1
ATOM 656 N N . ARG A 1 85 ? 12.422 1.883 -21.647 1.00 85.81 85 ARG A N 1
ATOM 657 C CA . ARG A 1 85 ? 11.097 2.328 -21.180 1.00 85.81 85 ARG A CA 1
ATOM 658 C C . ARG A 1 85 ? 10.432 1.349 -20.199 1.00 85.81 85 ARG A C 1
ATOM 660 O O . ARG A 1 85 ? 9.953 1.814 -19.165 1.00 85.81 85 ARG A O 1
ATOM 667 N N . PRO A 1 86 ? 10.390 0.024 -20.456 1.00 80.94 86 PRO A N 1
ATOM 668 C CA . PRO A 1 86 ? 9.877 -0.926 -19.467 1.00 80.94 86 PRO A CA 1
ATOM 669 C C . PRO A 1 86 ? 10.651 -0.906 -18.145 1.00 80.94 86 PRO A C 1
ATOM 671 O O . PRO A 1 86 ? 10.040 -0.972 -17.081 1.00 80.94 86 PRO A O 1
ATOM 674 N N . ILE A 1 87 ? 11.982 -0.775 -18.190 1.00 84.62 87 ILE A N 1
ATOM 675 C CA . ILE A 1 87 ? 12.813 -0.701 -16.979 1.00 84.62 87 ILE A CA 1
ATOM 676 C C . ILE A 1 87 ? 12.524 0.581 -16.192 1.00 84.62 87 ILE A C 1
ATOM 678 O O . ILE A 1 87 ? 12.339 0.518 -14.979 1.00 84.62 87 ILE A O 1
ATOM 682 N N . GLU A 1 88 ? 12.429 1.731 -16.862 1.00 86.12 88 GLU A N 1
ATOM 683 C CA . GLU A 1 88 ? 12.047 3.001 -16.232 1.00 86.12 88 GLU A CA 1
ATOM 684 C C . GLU A 1 88 ? 10.670 2.905 -15.561 1.00 86.12 88 GLU A C 1
ATOM 686 O O . GLU A 1 88 ? 10.504 3.349 -14.423 1.00 86.12 88 GLU A O 1
ATOM 691 N N . GLY A 1 89 ? 9.701 2.266 -16.226 1.00 82.88 89 GLY A N 1
ATOM 692 C CA . GLY A 1 89 ? 8.375 2.001 -15.666 1.00 82.88 89 GLY A CA 1
ATOM 693 C C . GLY A 1 89 ? 8.431 1.131 -14.408 1.00 82.88 89 GLY A C 1
ATOM 694 O O . GLY A 1 89 ? 7.856 1.491 -13.379 1.00 82.88 89 GLY A O 1
ATOM 695 N N . MET A 1 90 ? 9.184 0.028 -14.453 1.00 81.94 90 MET A N 1
ATOM 696 C CA . MET A 1 90 ? 9.350 -0.872 -13.310 1.00 81.94 90 MET A CA 1
ATOM 697 C C . MET A 1 90 ? 10.025 -0.168 -12.123 1.00 81.94 90 MET A C 1
ATOM 699 O O . MET A 1 90 ? 9.540 -0.273 -10.997 1.00 81.94 90 MET A O 1
ATOM 703 N N . ILE A 1 91 ? 11.094 0.602 -12.363 1.00 84.31 91 ILE A N 1
ATOM 704 C CA . ILE A 1 91 ? 11.789 1.382 -11.323 1.00 84.31 91 ILE A CA 1
ATOM 705 C C . ILE A 1 91 ? 10.852 2.429 -10.715 1.00 84.31 91 ILE A C 1
ATOM 707 O O . ILE A 1 91 ? 10.811 2.592 -9.496 1.00 84.31 91 ILE A O 1
ATOM 711 N N . SER A 1 92 ? 10.072 3.124 -11.546 1.00 84.56 92 SER A N 1
ATOM 712 C CA . SER A 1 92 ? 9.088 4.100 -11.074 1.00 84.56 92 SER A CA 1
ATOM 713 C C . SER A 1 92 ? 8.064 3.455 -10.134 1.00 84.56 92 SER A C 1
ATOM 715 O O . SER A 1 92 ? 7.809 3.982 -9.048 1.00 84.56 92 SER A O 1
ATOM 717 N N . LYS A 1 93 ? 7.541 2.273 -10.486 1.00 79.81 93 LYS A N 1
ATOM 718 C CA . LYS A 1 93 ? 6.601 1.536 -9.630 1.00 79.81 93 LYS A CA 1
ATOM 719 C C . LYS A 1 93 ? 7.234 1.026 -8.344 1.00 79.81 93 LYS A C 1
ATOM 721 O O . LYS A 1 93 ? 6.616 1.175 -7.295 1.00 79.81 93 LYS A O 1
ATOM 726 N N . VAL A 1 94 ? 8.457 0.495 -8.393 1.00 81.50 94 VAL A N 1
ATOM 727 C CA . VAL A 1 94 ? 9.211 0.099 -7.189 1.00 81.50 94 VAL A CA 1
ATOM 728 C C . VAL A 1 94 ? 9.381 1.291 -6.251 1.00 81.50 94 VAL A C 1
ATOM 730 O O . VAL A 1 94 ? 9.086 1.179 -5.067 1.00 81.50 94 VAL A O 1
ATOM 733 N N . ASN A 1 95 ? 9.779 2.451 -6.777 1.00 80.81 95 ASN A N 1
ATOM 734 C CA . ASN A 1 95 ? 9.920 3.668 -5.980 1.00 80.81 95 ASN A CA 1
ATOM 735 C C . ASN A 1 95 ? 8.582 4.143 -5.400 1.00 80.81 95 ASN A C 1
ATOM 737 O O . ASN A 1 95 ? 8.543 4.631 -4.271 1.00 80.81 95 ASN A O 1
ATOM 741 N N . ARG A 1 96 ? 7.476 3.995 -6.139 1.00 79.62 96 ARG A N 1
ATOM 742 C CA . ARG A 1 96 ? 6.132 4.294 -5.625 1.00 79.62 96 ARG A CA 1
ATOM 743 C C . ARG A 1 96 ? 5.748 3.348 -4.485 1.00 79.62 96 ARG A C 1
ATOM 745 O O . ARG A 1 96 ? 5.334 3.828 -3.436 1.00 79.62 96 ARG A O 1
ATOM 752 N N . ILE A 1 97 ? 5.955 2.041 -4.659 1.00 77.75 97 ILE A N 1
ATOM 753 C CA . ILE A 1 97 ? 5.726 1.031 -3.614 1.00 77.75 97 ILE A CA 1
ATOM 754 C C . ILE A 1 97 ? 6.591 1.333 -2.391 1.00 77.75 97 ILE A C 1
ATOM 756 O O . ILE A 1 97 ? 6.096 1.270 -1.278 1.00 77.75 97 ILE A O 1
ATOM 760 N N . ALA A 1 98 ? 7.856 1.710 -2.574 1.00 73.62 98 ALA A N 1
ATOM 761 C CA . ALA A 1 98 ? 8.746 2.046 -1.466 1.00 73.62 98 ALA A CA 1
ATOM 762 C C . ALA A 1 98 ? 8.270 3.277 -0.673 1.00 73.62 98 ALA A C 1
ATOM 764 O O . ALA A 1 98 ? 8.432 3.316 0.543 1.00 73.62 98 ALA A O 1
ATOM 765 N N . LYS A 1 99 ? 7.674 4.273 -1.345 1.00 76.81 99 LYS A N 1
ATOM 766 C CA . LYS A 1 99 ? 7.136 5.480 -0.698 1.00 76.81 99 LYS A CA 1
ATOM 767 C C . LYS A 1 99 ? 5.819 5.236 0.028 1.00 76.81 99 LYS A C 1
ATOM 769 O O . LYS A 1 99 ? 5.639 5.759 1.119 1.00 76.81 99 LYS A O 1
ATOM 774 N N . ASN A 1 100 ? 4.888 4.509 -0.582 1.00 74.62 100 ASN A N 1
ATOM 775 C CA . ASN A 1 100 ? 3.622 4.166 0.055 1.00 74.62 100 ASN A CA 1
ATOM 776 C C . ASN A 1 100 ? 3.109 2.812 -0.467 1.00 74.62 100 ASN A C 1
ATOM 778 O O . ASN A 1 100 ? 2.391 2.765 -1.472 1.00 74.62 100 ASN A O 1
ATOM 782 N N . PRO A 1 101 ? 3.476 1.703 0.201 1.00 72.56 101 PRO A N 1
ATOM 783 C CA . PRO A 1 101 ? 3.102 0.361 -0.232 1.00 72.56 101 PRO A CA 1
ATOM 784 C C . PRO A 1 101 ? 1.581 0.135 -0.284 1.00 72.56 101 PRO A C 1
ATOM 786 O O . PRO A 1 101 ? 1.095 -0.531 -1.196 1.00 72.56 101 PRO A O 1
ATOM 789 N N . LEU A 1 102 ? 0.832 0.697 0.678 1.00 72.38 102 LEU A N 1
ATOM 790 C CA . LEU A 1 102 ? -0.623 0.524 0.796 1.00 72.38 102 LEU A CA 1
ATOM 791 C C . LEU A 1 102 ? -1.375 1.232 -0.331 1.00 72.38 102 LEU A C 1
ATOM 793 O O . LEU A 1 102 ? -2.222 0.630 -0.986 1.00 72.38 102 LEU A O 1
ATOM 797 N N . GLU A 1 103 ? -1.037 2.495 -0.584 1.00 76.38 103 GLU A N 1
ATOM 798 C CA . GLU A 1 103 ? -1.665 3.284 -1.646 1.00 76.38 103 GLU A CA 1
ATOM 799 C C . GLU A 1 103 ? -1.372 2.686 -3.024 1.00 76.38 103 GLU A C 1
ATOM 801 O O . GLU A 1 103 ? -2.284 2.512 -3.827 1.00 76.38 103 GLU A O 1
ATOM 806 N N . ALA A 1 104 ? -0.126 2.269 -3.271 1.00 72.38 104 ALA A N 1
ATOM 807 C CA . ALA A 1 104 ? 0.254 1.642 -4.533 1.00 72.38 104 ALA A CA 1
ATOM 808 C C . ALA A 1 104 ? -0.515 0.335 -4.805 1.00 72.38 104 ALA A C 1
ATOM 810 O O . ALA A 1 104 ? -0.869 0.067 -5.955 1.00 72.38 104 ALA A O 1
ATOM 811 N N . ALA A 1 105 ? -0.776 -0.466 -3.767 1.00 70.06 105 ALA A N 1
ATOM 812 C CA . ALA A 1 105 ? -1.567 -1.689 -3.876 1.00 70.06 105 ALA A CA 1
ATOM 813 C C . ALA A 1 105 ? -3.048 -1.389 -4.159 1.00 70.06 105 ALA A C 1
ATOM 815 O O . ALA A 1 105 ? -3.655 -2.007 -5.035 1.00 70.06 105 ALA A O 1
ATOM 816 N N . GLN A 1 106 ? -3.617 -0.409 -3.454 1.00 72.62 106 GLN A N 1
ATOM 817 C CA . GLN A 1 106 ? -5.029 -0.058 -3.570 1.00 72.62 106 GLN A CA 1
ATOM 818 C C . GLN A 1 106 ? -5.351 0.646 -4.896 1.00 72.62 106 GLN A C 1
ATOM 820 O O . GLN A 1 106 ? -6.395 0.391 -5.496 1.00 72.62 106 GLN A O 1
ATOM 825 N N . GLU A 1 107 ? -4.448 1.492 -5.399 1.00 76.12 107 GLU A N 1
ATOM 826 C CA . GLU A 1 107 ? -4.541 2.067 -6.745 1.00 76.12 107 GLU A CA 1
ATOM 827 C C . GLU A 1 107 ? -4.578 0.978 -7.819 1.00 76.12 107 GLU A C 1
ATOM 829 O O . GLU A 1 107 ? -5.427 1.030 -8.706 1.00 76.12 107 GLU A O 1
ATOM 834 N N . GLU A 1 108 ? -3.707 -0.031 -7.734 1.00 69.56 108 GLU A N 1
ATOM 835 C CA . GLU A 1 108 ? -3.655 -1.087 -8.748 1.00 69.56 108 GLU A CA 1
ATOM 836 C C . GLU A 1 108 ? -4.906 -1.978 -8.718 1.00 69.56 108 GLU A C 1
ATOM 838 O O . GLU A 1 108 ? -5.456 -2.307 -9.773 1.00 69.56 108 GLU A O 1
ATOM 843 N N . GLU A 1 109 ? -5.407 -2.327 -7.530 1.00 70.19 109 GLU A N 1
ATOM 844 C CA . GLU A 1 109 ? -6.668 -3.062 -7.396 1.00 70.19 109 GLU A CA 1
ATOM 845 C C . GLU A 1 109 ? -7.838 -2.266 -7.999 1.00 70.19 109 GLU A C 1
ATOM 847 O O . GLU A 1 109 ? -8.633 -2.800 -8.780 1.00 70.19 109 GLU A O 1
ATOM 852 N N . ASN A 1 110 ? -7.895 -0.959 -7.723 1.00 76.44 110 ASN A N 1
ATOM 853 C CA . ASN A 1 110 ? -8.895 -0.057 -8.287 1.00 76.44 110 ASN A CA 1
ATOM 854 C C . ASN A 1 110 ? -8.777 0.070 -9.815 1.00 76.44 110 ASN A C 1
ATOM 856 O O . ASN A 1 110 ? -9.797 0.058 -10.511 1.00 76.44 110 ASN A O 1
ATOM 860 N N . GLU A 1 111 ? -7.560 0.166 -10.355 1.00 78.06 111 GLU A N 1
ATOM 861 C CA . GLU A 1 111 ? -7.293 0.204 -11.797 1.00 78.06 111 GLU A CA 1
ATOM 862 C C . GLU A 1 111 ? -7.709 -1.104 -12.485 1.00 78.06 111 GLU A C 1
ATOM 864 O O . GLU A 1 111 ? -8.370 -1.074 -13.530 1.00 78.06 111 GLU A O 1
ATOM 869 N N . ALA A 1 112 ? -7.390 -2.256 -11.888 1.00 73.69 112 ALA A N 1
ATOM 870 C CA . ALA A 1 112 ? -7.785 -3.568 -12.392 1.00 73.69 112 ALA A CA 1
ATOM 871 C C . ALA A 1 112 ? -9.314 -3.722 -12.417 1.00 73.69 112 ALA A C 1
ATOM 873 O O . ALA A 1 112 ? -9.891 -4.118 -13.437 1.00 73.69 112 ALA A O 1
ATOM 874 N N . LEU A 1 113 ? -9.984 -3.319 -11.335 1.00 75.19 113 LEU A N 1
ATOM 875 C CA . LEU A 1 113 ? -11.439 -3.335 -11.224 1.00 75.19 113 LEU A CA 1
ATOM 876 C C . LEU A 1 113 ? -12.095 -2.373 -12.230 1.00 75.19 113 LEU A C 1
ATOM 878 O O . LEU A 1 113 ? -13.112 -2.696 -12.853 1.00 75.19 113 LEU A O 1
ATOM 882 N N . ALA A 1 114 ? -11.517 -1.184 -12.427 1.00 77.88 114 ALA A N 1
ATOM 883 C CA . ALA A 1 114 ? -11.982 -0.209 -13.411 1.00 77.88 114 ALA A CA 1
ATOM 884 C C . ALA A 1 114 ? -11.845 -0.744 -14.843 1.00 77.88 114 ALA A C 1
ATOM 886 O O . ALA A 1 114 ? -12.773 -0.604 -15.649 1.00 77.88 114 ALA A O 1
ATOM 887 N N . TYR A 1 115 ? -10.730 -1.409 -15.149 1.00 76.12 115 TYR A N 1
ATOM 888 C CA . TYR A 1 115 ? -10.499 -2.052 -16.436 1.00 76.12 115 TYR A CA 1
ATOM 889 C C . TYR A 1 115 ? -11.486 -3.195 -16.695 1.00 76.12 115 TYR A C 1
ATOM 891 O O . TYR A 1 115 ? -12.075 -3.268 -17.777 1.00 76.12 115 TYR A O 1
ATOM 899 N N . GLU A 1 116 ? -11.737 -4.049 -15.702 1.00 74.00 116 GLU A N 1
ATOM 900 C CA . GLU A 1 116 ? -12.717 -5.132 -15.802 1.00 74.00 116 GLU A CA 1
ATOM 901 C C . GLU A 1 116 ? -14.136 -4.586 -16.026 1.00 74.00 116 GLU A C 1
ATOM 903 O O . GLU A 1 116 ? -14.848 -5.026 -16.937 1.00 74.00 116 GLU A O 1
ATOM 908 N N . ARG A 1 117 ? -14.524 -3.546 -15.277 1.00 79.56 117 ARG A N 1
ATOM 909 C CA . ARG A 1 117 ? -15.800 -2.835 -15.461 1.00 79.56 117 ARG A CA 1
ATOM 910 C C . ARG A 1 117 ? -15.914 -2.221 -16.860 1.00 79.56 117 ARG A C 1
ATOM 912 O O . ARG A 1 117 ? -16.978 -2.311 -17.480 1.00 79.56 117 ARG A O 1
ATOM 919 N N . ALA A 1 118 ? -14.844 -1.624 -17.386 1.00 79.19 118 ALA A N 1
ATOM 920 C CA . ALA A 1 118 ? -14.810 -1.066 -18.739 1.00 79.19 118 ALA A CA 1
ATOM 921 C C . ALA A 1 118 ? -14.919 -2.160 -19.819 1.00 79.19 118 ALA A C 1
ATOM 923 O O . ALA A 1 118 ? -15.704 -2.026 -20.762 1.00 79.19 118 ALA A O 1
ATOM 924 N N . MET A 1 119 ? -14.209 -3.279 -19.653 1.00 72.44 119 MET A N 1
ATOM 925 C CA . MET A 1 119 ? -14.294 -4.462 -20.518 1.00 72.44 119 MET A CA 1
ATOM 926 C C . MET A 1 119 ? -15.698 -5.075 -20.533 1.00 72.44 119 MET A C 1
ATOM 928 O O . MET A 1 119 ? -16.212 -5.415 -21.602 1.00 72.44 119 MET A O 1
ATOM 932 N N . MET A 1 120 ? -16.345 -5.196 -19.371 1.00 71.44 120 MET A N 1
ATOM 933 C CA . MET A 1 120 ? -17.718 -5.698 -19.264 1.00 71.44 120 MET A CA 1
ATOM 934 C C . MET A 1 120 ? -18.717 -4.786 -19.985 1.00 71.44 120 MET A C 1
ATOM 936 O O . MET A 1 120 ? -19.591 -5.278 -20.703 1.00 71.44 120 MET A O 1
ATOM 940 N N . LYS A 1 121 ? -18.547 -3.460 -19.883 1.00 70.94 121 LYS A N 1
ATOM 941 C CA . LYS A 1 121 ? -19.344 -2.485 -20.647 1.00 70.94 121 LYS A CA 1
ATOM 942 C C . LYS A 1 121 ? -19.097 -2.591 -22.158 1.00 70.94 121 LYS A C 1
ATOM 944 O O . LYS A 1 121 ? -20.054 -2.555 -22.927 1.00 70.94 121 LYS A O 1
ATOM 949 N N . MET A 1 122 ? -17.852 -2.795 -22.598 1.00 65.19 122 MET A N 1
ATOM 950 C CA . MET A 1 122 ? -17.519 -2.974 -24.021 1.00 65.19 122 MET A CA 1
ATOM 951 C C . MET A 1 122 ? -18.034 -4.298 -24.610 1.00 65.19 122 MET A C 1
ATOM 953 O O . MET A 1 122 ? -18.471 -4.324 -25.763 1.00 65.19 122 MET A O 1
ATOM 957 N N . LYS A 1 123 ? -18.056 -5.391 -23.830 1.00 56.53 123 LYS A N 1
ATOM 958 C CA . LYS A 1 123 ? -18.614 -6.690 -24.256 1.00 56.53 123 LYS A CA 1
ATOM 959 C C . LYS A 1 123 ? -20.109 -6.629 -24.587 1.00 56.53 123 LYS A C 1
ATOM 961 O O . LYS A 1 123 ? -20.559 -7.423 -25.410 1.00 56.53 123 LYS A O 1
ATOM 966 N N . LYS A 1 124 ? -20.865 -5.687 -24.007 1.00 54.88 124 LYS A N 1
ATOM 967 C CA . LYS A 1 124 ? -22.294 -5.505 -24.312 1.00 54.88 124 LYS A CA 1
ATOM 968 C C . LYS A 1 124 ? -22.563 -4.917 -25.705 1.00 54.88 124 LYS A C 1
ATOM 970 O O . LYS A 1 124 ? -23.643 -5.166 -26.225 1.00 54.88 124 LYS A O 1
ATOM 975 N N . ASN A 1 125 ? -21.605 -4.215 -26.327 1.00 51.88 125 ASN A N 1
ATOM 976 C CA . ASN A 1 125 ? -21.872 -3.453 -27.556 1.00 51.88 125 ASN A CA 1
ATOM 977 C C . ASN A 1 125 ? -21.158 -3.907 -28.841 1.00 51.88 125 ASN A C 1
ATOM 979 O O . ASN A 1 125 ? -21.609 -3.498 -29.901 1.00 51.88 125 ASN A O 1
ATOM 983 N N . HIS A 1 126 ? -20.123 -4.761 -28.844 1.00 50.25 126 HIS A N 1
ATOM 984 C CA . HIS A 1 126 ? -19.541 -5.208 -30.127 1.00 50.25 126 HIS A CA 1
ATOM 985 C C . HIS A 1 126 ? -18.875 -6.598 -30.103 1.00 50.25 126 HIS A C 1
ATOM 987 O O . HIS A 1 126 ? -17.775 -6.792 -29.583 1.00 50.25 126 HIS A O 1
ATOM 993 N N . LYS A 1 127 ? -19.482 -7.552 -30.831 1.00 51.56 127 LYS A N 1
ATOM 994 C CA . LYS A 1 127 ? -18.796 -8.706 -31.442 1.00 51.56 127 LYS A CA 1
ATOM 995 C C . LYS A 1 127 ? -17.811 -8.183 -32.499 1.00 51.56 127 LYS A C 1
ATOM 997 O O . LYS A 1 127 ? -18.220 -7.998 -33.639 1.00 51.56 127 LYS A O 1
ATOM 1002 N N . LYS A 1 128 ? -16.558 -7.903 -32.120 1.00 51.66 128 LYS A N 1
ATOM 1003 C CA . LYS A 1 128 ? -15.324 -7.897 -32.955 1.00 51.66 128 LYS A CA 1
ATOM 1004 C C . LYS A 1 128 ? -14.219 -7.120 -32.221 1.00 51.66 128 LYS A C 1
ATOM 1006 O O . LYS A 1 128 ? -13.833 -6.030 -32.631 1.00 51.66 128 LYS A O 1
ATOM 1011 N N . LEU A 1 129 ? -13.674 -7.679 -31.138 1.00 52.56 129 LEU A N 1
ATOM 1012 C CA . LEU A 1 129 ? -12.389 -7.195 -30.626 1.00 52.56 129 LEU A CA 1
ATOM 1013 C C . LEU A 1 129 ? -11.261 -7.852 -31.429 1.00 52.56 129 LEU A C 1
ATOM 1015 O O . LEU A 1 129 ? -11.027 -9.058 -31.334 1.00 52.56 129 LEU A O 1
ATOM 1019 N N . ARG A 1 130 ? -10.573 -7.036 -32.237 1.00 47.94 130 ARG A N 1
ATOM 1020 C CA . ARG A 1 130 ? -9.277 -7.365 -32.846 1.00 47.94 130 ARG A CA 1
ATOM 1021 C C . ARG A 1 130 ? -8.338 -7.864 -31.745 1.00 47.94 130 ARG A C 1
ATOM 1023 O O . ARG A 1 130 ? -8.083 -7.145 -30.781 1.00 47.94 130 ARG A O 1
ATOM 1030 N N . LYS A 1 131 ? -7.820 -9.085 -31.901 1.00 47.16 131 LYS A N 1
ATOM 1031 C CA . LYS A 1 131 ? -6.742 -9.626 -31.066 1.00 47.16 131 LYS A CA 1
ATOM 1032 C C . LYS A 1 131 ? -5.528 -8.700 -31.206 1.00 47.16 131 LYS A C 1
ATOM 1034 O O . LYS A 1 131 ? -4.928 -8.641 -32.277 1.00 47.16 131 LYS A O 1
ATOM 1039 N N . ARG A 1 132 ? -5.194 -7.954 -30.148 1.00 49.56 132 ARG A N 1
ATOM 1040 C CA . ARG A 1 132 ? -3.876 -7.314 -30.026 1.00 49.56 132 ARG A CA 1
ATOM 1041 C C . ARG A 1 132 ? -2.798 -8.414 -30.042 1.00 49.56 132 ARG A C 1
ATOM 1043 O O . ARG A 1 132 ? -3.064 -9.499 -29.516 1.00 49.56 132 ARG A O 1
ATOM 1050 N N . PRO A 1 133 ? -1.632 -8.183 -30.672 1.00 41.78 133 PRO A N 1
ATOM 1051 C CA . PRO A 1 133 ? -0.561 -9.170 -30.718 1.00 41.78 133 PRO A CA 1
ATOM 1052 C C . PRO A 1 133 ? -0.083 -9.446 -29.290 1.00 41.78 133 PRO A C 1
ATOM 1054 O O . PRO A 1 133 ? 0.277 -8.540 -28.549 1.00 41.78 133 PRO A O 1
ATOM 1057 N N . LYS A 1 134 ? -0.176 -10.717 -28.905 1.00 49.16 134 LYS A N 1
ATOM 1058 C CA . LYS A 1 134 ? -0.263 -11.196 -27.523 1.00 49.16 134 LYS A CA 1
ATOM 1059 C C . LYS A 1 134 ? 1.044 -11.821 -27.028 1.00 49.16 134 LYS A C 1
ATOM 1061 O O . LYS A 1 134 ? 0.966 -12.667 -26.155 1.00 49.16 134 LYS A O 1
ATOM 1066 N N . ASN A 1 135 ? 2.217 -11.479 -27.584 1.00 45.25 135 ASN A N 1
ATOM 1067 C CA . ASN A 1 135 ? 3.424 -12.288 -27.322 1.00 45.25 135 ASN A CA 1
ATOM 1068 C C . ASN A 1 135 ? 4.745 -11.576 -26.970 1.00 45.25 135 ASN A C 1
ATOM 1070 O O . ASN A 1 135 ? 5.638 -12.290 -26.535 1.00 45.25 135 ASN A O 1
ATOM 1074 N N . MET A 1 136 ? 4.919 -10.250 -27.087 1.00 48.19 136 MET A N 1
ATOM 1075 C CA . MET A 1 136 ? 6.247 -9.635 -26.823 1.00 48.19 136 MET A CA 1
ATOM 1076 C C . MET A 1 136 ? 6.365 -8.802 -25.537 1.00 48.19 136 MET A C 1
ATOM 1078 O O . MET A 1 136 ? 7.453 -8.363 -25.198 1.00 48.19 136 MET A O 1
ATOM 1082 N N . GLU A 1 137 ? 5.275 -8.629 -24.791 1.00 54.19 137 GLU A N 1
ATOM 1083 C CA . GLU A 1 137 ? 5.202 -7.698 -23.652 1.00 54.19 137 GLU A CA 1
ATOM 1084 C C . GLU A 1 137 ? 5.079 -8.421 -22.295 1.00 54.19 137 GLU A C 1
ATOM 1086 O O . GLU A 1 137 ? 4.653 -7.829 -21.318 1.00 54.19 137 GLU A O 1
ATOM 1091 N N . TYR A 1 138 ? 5.374 -9.727 -22.210 1.00 64.94 138 TYR A N 1
ATOM 1092 C CA . TYR A 1 138 ? 4.930 -10.537 -21.061 1.00 64.94 138 TYR A CA 1
ATOM 1093 C C . TYR A 1 138 ? 5.944 -10.695 -19.944 1.00 64.94 138 TYR A C 1
ATOM 1095 O O . TYR A 1 138 ? 5.515 -10.823 -18.808 1.00 64.94 138 TYR A O 1
ATOM 1103 N N . GLU A 1 139 ? 7.245 -10.763 -20.212 1.00 69.44 139 GLU A N 1
ATOM 1104 C CA . GLU A 1 139 ? 8.195 -11.116 -19.150 1.00 69.44 139 GLU A CA 1
ATOM 1105 C C . GLU A 1 139 ? 8.446 -9.943 -18.204 1.00 69.44 139 GLU A C 1
ATOM 1107 O O . GLU A 1 139 ? 8.210 -10.069 -17.005 1.00 69.44 139 GLU A O 1
ATOM 1112 N N . THR A 1 140 ? 8.802 -8.777 -18.744 1.00 72.12 140 THR A N 1
ATOM 1113 C CA . THR A 1 140 ? 8.991 -7.547 -17.961 1.00 72.12 140 THR A CA 1
ATOM 1114 C C . THR A 1 140 ? 7.710 -7.124 -17.249 1.00 72.12 140 THR A C 1
ATOM 1116 O O . THR A 1 140 ? 7.751 -6.833 -16.059 1.00 72.12 140 THR A O 1
ATOM 1119 N N . VAL A 1 141 ? 6.556 -7.202 -17.918 1.00 73.75 141 VAL A N 1
ATOM 1120 C CA . VAL A 1 141 ? 5.256 -6.895 -17.297 1.00 73.75 141 VAL A CA 1
ATOM 1121 C C . VAL A 1 141 ? 4.872 -7.927 -16.232 1.00 73.75 141 VAL A C 1
ATOM 1123 O O . VAL A 1 141 ? 4.304 -7.563 -15.206 1.00 73.75 141 VAL A O 1
ATOM 1126 N N . LYS A 1 142 ? 5.189 -9.218 -16.411 1.00 79.25 142 LYS A N 1
ATOM 1127 C CA . LYS A 1 142 ? 4.972 -10.224 -15.353 1.00 79.25 142 LYS A CA 1
ATOM 1128 C C . LYS A 1 142 ? 5.857 -9.962 -14.142 1.00 79.25 142 LYS A C 1
ATOM 1130 O O . LYS A 1 142 ? 5.378 -10.111 -13.020 1.00 79.25 142 LYS A O 1
ATOM 1135 N N . ILE A 1 143 ? 7.120 -9.592 -14.349 1.00 81.06 143 ILE A N 1
ATOM 1136 C CA . ILE A 1 143 ? 8.035 -9.230 -13.259 1.00 81.06 143 ILE A CA 1
ATOM 1137 C C . ILE A 1 143 ? 7.489 -8.006 -12.525 1.00 81.06 143 ILE A C 1
ATOM 1139 O O . ILE A 1 143 ? 7.361 -8.035 -11.306 1.00 81.06 143 ILE A O 1
ATOM 1143 N N . GLU A 1 144 ? 7.067 -6.983 -13.263 1.00 75.50 144 GLU A N 1
ATOM 1144 C CA . GLU A 1 144 ? 6.446 -5.778 -12.718 1.00 75.50 144 GLU A CA 1
ATOM 1145 C C . GLU A 1 144 ? 5.209 -6.108 -11.866 1.00 75.50 144 GLU A C 1
ATOM 1147 O O . GLU A 1 144 ? 5.149 -5.729 -10.700 1.00 75.50 144 GLU A O 1
ATOM 1152 N N . GLN A 1 145 ? 4.268 -6.902 -12.386 1.00 78.44 145 GLN A N 1
ATOM 1153 C CA . GLN A 1 145 ? 3.092 -7.357 -11.630 1.00 78.44 145 GLN A CA 1
ATOM 1154 C C . GLN A 1 145 ? 3.463 -8.185 -10.395 1.00 78.44 145 GLN A C 1
ATOM 1156 O O . GLN A 1 145 ? 2.798 -8.109 -9.364 1.00 78.44 145 GLN A O 1
ATOM 1161 N N . THR A 1 146 ? 4.516 -8.998 -10.485 1.00 83.56 146 THR A N 1
ATOM 1162 C CA . THR A 1 146 ? 4.987 -9.812 -9.358 1.00 83.56 146 THR A CA 1
ATOM 1163 C C . THR A 1 146 ? 5.554 -8.924 -8.254 1.00 83.56 146 THR A C 1
ATOM 1165 O O . THR A 1 146 ? 5.229 -9.126 -7.087 1.00 83.56 146 THR A O 1
ATOM 1168 N N . ILE A 1 147 ? 6.336 -7.904 -8.615 1.00 83.38 147 ILE A N 1
ATOM 1169 C CA . ILE A 1 147 ? 6.874 -6.918 -7.674 1.00 83.38 147 ILE A CA 1
ATOM 1170 C C . ILE A 1 147 ? 5.741 -6.178 -6.965 1.00 83.38 147 ILE A C 1
ATOM 1172 O O . ILE A 1 147 ? 5.804 -6.013 -5.748 1.00 83.38 147 ILE A O 1
ATOM 1176 N N . ILE A 1 148 ? 4.692 -5.775 -7.688 1.00 79.25 148 ILE A N 1
ATOM 1177 C CA . ILE A 1 148 ? 3.576 -5.056 -7.064 1.00 79.25 148 ILE A CA 1
ATOM 1178 C C . ILE A 1 148 ? 2.816 -5.964 -6.095 1.00 79.25 148 ILE A C 1
ATOM 1180 O O . ILE A 1 148 ? 2.570 -5.565 -4.960 1.00 79.25 148 ILE A O 1
ATOM 1184 N N . LYS A 1 149 ? 2.543 -7.219 -6.471 1.00 81.62 149 LYS A N 1
ATOM 1185 C CA . LYS A 1 149 ? 1.908 -8.196 -5.569 1.00 81.62 149 LYS A CA 1
ATOM 1186 C C . LYS A 1 149 ? 2.732 -8.467 -4.314 1.00 81.62 149 LYS A C 1
ATOM 1188 O O . LYS A 1 149 ? 2.166 -8.549 -3.228 1.00 81.62 149 LYS A O 1
ATOM 1193 N N . ILE A 1 150 ? 4.052 -8.598 -4.448 1.00 84.19 150 ILE A N 1
ATOM 1194 C CA . ILE A 1 150 ? 4.949 -8.760 -3.297 1.00 84.19 150 ILE A CA 1
ATOM 1195 C C . ILE A 1 150 ? 4.908 -7.504 -2.424 1.00 84.19 150 ILE A C 1
ATOM 1197 O O . ILE A 1 150 ? 4.770 -7.625 -1.212 1.00 84.19 150 ILE A O 1
ATOM 1201 N N . GLY A 1 151 ? 4.965 -6.312 -3.022 1.00 80.06 151 GLY A N 1
ATOM 1202 C CA . GLY A 1 151 ? 4.844 -5.040 -2.309 1.00 80.06 151 GLY A CA 1
ATOM 1203 C C . GLY A 1 151 ? 3.525 -4.906 -1.544 1.00 80.06 151 GLY A C 1
ATOM 1204 O O . GLY A 1 151 ? 3.533 -4.504 -0.385 1.00 80.06 151 GLY A O 1
ATOM 1205 N N . ALA A 1 152 ? 2.411 -5.314 -2.153 1.00 77.19 152 ALA A N 1
ATOM 1206 C CA . ALA A 1 152 ? 1.090 -5.322 -1.529 1.00 77.19 152 ALA A CA 1
ATOM 1207 C C . ALA A 1 152 ? 1.012 -6.309 -0.353 1.00 77.19 152 ALA A C 1
ATOM 1209 O O . ALA A 1 152 ? 0.578 -5.944 0.737 1.00 77.19 152 ALA A O 1
ATOM 1210 N N . LEU A 1 153 ? 1.489 -7.545 -0.539 1.00 80.50 153 LEU A N 1
ATOM 1211 C CA . LEU A 1 153 ? 1.553 -8.547 0.533 1.00 80.50 153 LEU A CA 1
ATOM 1212 C C . LEU A 1 153 ? 2.426 -8.077 1.701 1.00 80.50 153 LEU A C 1
ATOM 1214 O O . LEU A 1 153 ? 2.078 -8.267 2.865 1.00 80.50 153 LEU A O 1
ATOM 1218 N N . LEU A 1 154 ? 3.543 -7.428 1.386 1.00 79.69 154 LEU A N 1
ATOM 1219 C CA . LEU A 1 154 ? 4.457 -6.849 2.357 1.00 79.69 154 LEU A CA 1
ATOM 1220 C C . LEU A 1 154 ? 3.795 -5.697 3.134 1.00 79.69 154 LEU A C 1
ATOM 1222 O O . LEU A 1 154 ? 3.923 -5.630 4.354 1.00 79.69 154 LEU A O 1
ATOM 1226 N N . ALA A 1 155 ? 3.033 -4.836 2.452 1.00 74.56 155 ALA A N 1
ATOM 1227 C CA . ALA A 1 155 ? 2.245 -3.772 3.074 1.00 74.56 155 ALA A CA 1
ATOM 1228 C C . ALA A 1 155 ? 1.216 -4.323 4.070 1.00 74.56 155 ALA A C 1
ATOM 1230 O O . ALA A 1 155 ? 1.095 -3.808 5.179 1.00 74.56 155 ALA A O 1
ATOM 1231 N N . ILE A 1 156 ? 0.515 -5.397 3.692 1.00 75.75 156 ILE A N 1
ATOM 1232 C CA . ILE A 1 156 ? -0.457 -6.080 4.556 1.00 75.75 156 ILE A CA 1
ATOM 1233 C C . ILE A 1 156 ? 0.243 -6.657 5.793 1.00 75.75 156 ILE A C 1
ATOM 1235 O O . ILE A 1 156 ? -0.233 -6.463 6.908 1.00 75.75 156 ILE A O 1
ATOM 1239 N N . GLY A 1 157 ? 1.390 -7.319 5.614 1.00 76.88 157 GLY A N 1
ATOM 1240 C CA . GLY A 1 157 ? 2.147 -7.913 6.720 1.00 76.88 157 GLY A CA 1
ATOM 1241 C C . GLY A 1 157 ? 2.728 -6.888 7.701 1.00 76.88 157 GLY A C 1
ATOM 1242 O O . GLY A 1 157 ? 2.782 -7.150 8.900 1.00 76.88 157 GLY A O 1
ATOM 1243 N N . PHE A 1 158 ? 3.147 -5.717 7.214 1.00 76.88 158 PHE A N 1
ATOM 1244 C CA . PHE A 1 158 ? 3.686 -4.642 8.056 1.00 76.88 158 PHE A CA 1
ATOM 1245 C C . PHE A 1 158 ? 2.618 -3.714 8.649 1.00 76.88 158 PHE A C 1
ATOM 1247 O O . PHE A 1 158 ? 2.891 -3.003 9.621 1.00 76.88 158 PHE A O 1
ATOM 1254 N N . GLY A 1 159 ? 1.413 -3.715 8.079 1.00 76.94 159 GLY A N 1
ATOM 1255 C CA . GLY A 1 159 ? 0.327 -2.823 8.460 1.00 76.94 159 GLY A CA 1
ATOM 1256 C C . GLY A 1 159 ? 0.635 -1.345 8.196 1.00 76.94 159 GLY A C 1
ATOM 1257 O O . GLY A 1 159 ? 1.702 -0.961 7.718 1.00 76.94 159 GLY A O 1
ATOM 1258 N N . GLU A 1 160 ? -0.313 -0.479 8.549 1.00 74.00 160 GLU A N 1
ATOM 1259 C CA . GLU A 1 160 ? -0.236 0.971 8.311 1.00 74.00 160 GLU A CA 1
ATOM 1260 C C . GLU A 1 160 ? 0.993 1.621 8.980 1.00 74.00 160 GLU A C 1
ATOM 1262 O O . GLU A 1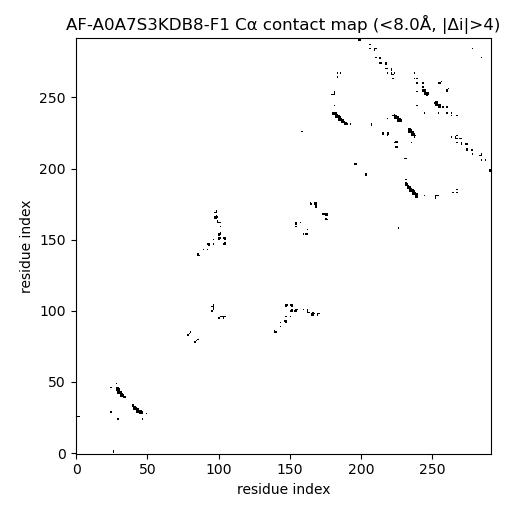 160 ? 1.702 2.430 8.378 1.00 74.00 160 GLU A O 1
ATOM 1267 N N . ALA A 1 161 ? 1.287 1.243 10.230 1.00 73.94 161 ALA A N 1
ATOM 1268 C CA . ALA A 1 161 ? 2.415 1.795 10.976 1.00 73.94 161 ALA A CA 1
ATOM 1269 C C . ALA A 1 161 ? 3.767 1.323 10.416 1.00 73.94 161 ALA A C 1
ATOM 1271 O O . ALA A 1 161 ? 4.686 2.130 10.282 1.00 73.94 161 ALA A O 1
ATOM 1272 N N . GLY A 1 162 ? 3.887 0.040 10.060 1.00 75.88 162 GLY A N 1
ATOM 1273 C CA . GLY A 1 162 ? 5.107 -0.502 9.467 1.00 75.88 162 GLY A CA 1
ATOM 1274 C C . GLY A 1 162 ? 5.355 0.043 8.062 1.00 75.88 162 GLY A C 1
ATOM 1275 O O . GLY A 1 162 ? 6.487 0.396 7.742 1.00 75.88 162 GLY A O 1
ATOM 1276 N N . ALA A 1 163 ? 4.301 0.227 7.261 1.00 76.31 163 ALA A N 1
ATOM 1277 C CA . ALA A 1 163 ? 4.399 0.884 5.961 1.00 76.31 163 ALA A CA 1
ATOM 1278 C C . ALA A 1 163 ? 4.926 2.322 6.082 1.00 76.31 163 ALA A C 1
ATOM 1280 O O . ALA A 1 163 ? 5.814 2.707 5.324 1.00 76.31 163 ALA A O 1
ATOM 1281 N N . LYS A 1 164 ? 4.459 3.089 7.080 1.00 75.88 164 LYS A N 1
ATOM 1282 C CA . LYS A 1 164 ? 4.985 4.434 7.364 1.00 75.88 164 LYS A CA 1
ATOM 1283 C C . LYS A 1 164 ? 6.458 4.412 7.780 1.00 75.88 164 LYS A C 1
ATOM 1285 O O . LYS A 1 164 ? 7.231 5.240 7.313 1.00 75.88 164 LYS A O 1
ATOM 1290 N N . ILE A 1 165 ? 6.867 3.457 8.617 1.00 77.31 165 ILE A N 1
ATOM 1291 C CA . ILE A 1 165 ? 8.275 3.304 9.022 1.00 77.31 165 ILE A CA 1
ATOM 1292 C C . ILE A 1 165 ? 9.159 2.978 7.813 1.00 77.31 165 ILE A C 1
ATOM 1294 O O . ILE A 1 165 ? 10.244 3.542 7.685 1.00 77.31 165 ILE A O 1
ATOM 1298 N N . ILE A 1 166 ? 8.704 2.096 6.919 1.00 75.62 166 ILE A N 1
ATOM 1299 C CA . ILE A 1 166 ? 9.429 1.744 5.691 1.00 75.62 166 ILE A CA 1
ATOM 1300 C C . ILE A 1 166 ? 9.533 2.954 4.771 1.00 75.62 166 ILE A C 1
ATOM 1302 O O . ILE A 1 166 ? 10.624 3.245 4.293 1.00 75.62 166 ILE A O 1
ATOM 1306 N N . ALA A 1 167 ? 8.438 3.689 4.577 1.00 75.88 167 ALA A N 1
ATOM 1307 C CA . ALA A 1 167 ? 8.428 4.917 3.792 1.00 75.88 167 ALA A CA 1
ATOM 1308 C C . ALA A 1 167 ? 9.428 5.948 4.339 1.00 75.88 167 ALA A C 1
ATOM 1310 O O . ALA A 1 167 ? 10.270 6.452 3.596 1.00 75.88 167 ALA A O 1
ATOM 1311 N N . ASP A 1 168 ? 9.391 6.202 5.651 1.00 76.75 168 ASP A N 1
ATOM 1312 C CA . ASP A 1 168 ? 10.305 7.125 6.328 1.00 76.75 168 ASP A CA 1
ATOM 1313 C C . ASP A 1 168 ? 11.767 6.649 6.221 1.00 76.75 168 ASP A C 1
ATOM 1315 O O . ASP A 1 168 ? 12.665 7.458 5.980 1.00 76.75 168 ASP A O 1
ATOM 1319 N N . SER A 1 169 ? 12.011 5.340 6.354 1.00 73.44 169 SER A N 1
ATOM 1320 C CA . SER A 1 169 ? 13.344 4.731 6.258 1.00 73.44 169 SER A CA 1
ATOM 1321 C C . SER A 1 169 ? 13.889 4.653 4.830 1.00 73.44 169 SER A C 1
ATOM 1323 O O . SER A 1 169 ? 15.102 4.581 4.661 1.00 73.44 169 SER A O 1
ATOM 1325 N N . MET A 1 170 ? 13.030 4.609 3.812 1.00 70.94 170 MET A N 1
ATOM 1326 C CA . MET A 1 170 ? 13.428 4.655 2.402 1.00 70.94 170 MET A CA 1
ATOM 1327 C C . MET A 1 170 ? 13.628 6.101 1.932 1.00 70.94 170 MET A C 1
ATOM 1329 O O . MET A 1 170 ? 14.443 6.354 1.049 1.00 70.94 170 MET A O 1
ATOM 1333 N N . ALA A 1 171 ? 12.902 7.059 2.521 1.00 71.69 171 ALA A N 1
ATOM 1334 C CA . ALA A 1 171 ? 13.029 8.483 2.218 1.00 71.69 171 ALA A CA 1
ATOM 1335 C C . ALA A 1 171 ? 14.257 9.132 2.877 1.00 71.69 171 ALA A C 1
ATOM 1337 O O . ALA A 1 171 ? 14.849 10.049 2.307 1.00 71.69 171 ALA A O 1
ATOM 1338 N N . LYS A 1 172 ? 14.640 8.679 4.074 1.00 71.06 172 LYS A N 1
ATOM 1339 C CA . LYS A 1 172 ? 15.877 9.086 4.747 1.00 71.06 172 LYS A CA 1
ATOM 1340 C C . LYS A 1 172 ? 16.904 7.981 4.558 1.00 71.06 172 LYS A C 1
ATOM 1342 O O . LYS A 1 172 ? 16.724 6.909 5.123 1.00 71.06 172 LYS A O 1
ATOM 1347 N N . GLU A 1 173 ? 17.978 8.232 3.809 1.00 57.94 173 GLU A N 1
ATOM 1348 C CA . GLU A 1 173 ? 19.116 7.308 3.712 1.00 57.94 173 GLU A CA 1
ATOM 1349 C C . GLU A 1 173 ? 19.645 6.968 5.123 1.00 57.94 173 GLU A C 1
ATOM 1351 O O . GLU A 1 173 ? 20.435 7.706 5.704 1.00 57.94 173 GLU A O 1
ATOM 1356 N N . GLY A 1 174 ? 19.182 5.856 5.705 1.00 53.44 174 GLY A N 1
ATOM 1357 C CA . GLY A 1 174 ? 19.805 5.233 6.874 1.00 53.44 174 GLY A CA 1
ATOM 1358 C C . GLY A 1 174 ? 19.257 5.559 8.271 1.00 53.44 174 GLY A C 1
ATOM 1359 O O . GLY A 1 174 ? 20.014 5.440 9.231 1.00 53.44 174 GLY A O 1
ATOM 1360 N N . GLY A 1 175 ? 17.975 5.897 8.457 1.00 50.22 175 GLY A N 1
ATOM 1361 C CA . GLY A 1 175 ? 17.445 6.017 9.827 1.00 50.22 175 GLY A CA 1
ATOM 1362 C C . GLY A 1 175 ? 15.927 5.978 9.951 1.00 50.22 175 GLY A C 1
ATOM 1363 O O . GLY A 1 175 ? 15.254 6.958 9.637 1.00 50.22 175 GLY A O 1
ATOM 1364 N N . GLY A 1 176 ? 15.392 4.869 10.471 1.00 53.34 176 GLY A N 1
ATOM 1365 C CA . GLY A 1 176 ? 13.977 4.746 10.830 1.00 53.34 176 GLY A CA 1
ATOM 1366 C C . GLY A 1 176 ? 13.555 5.804 11.857 1.00 53.34 176 GLY A C 1
ATOM 1367 O O . GLY A 1 176 ? 14.250 6.049 12.845 1.00 53.34 176 GLY A O 1
ATOM 1368 N N . SER A 1 177 ? 12.415 6.454 11.618 1.00 57.69 177 SER A N 1
ATOM 1369 C CA . SER A 1 177 ? 11.878 7.497 12.495 1.00 57.69 177 SER A CA 1
ATOM 1370 C C . SER A 1 177 ? 11.195 6.876 13.717 1.00 57.69 177 SER A C 1
ATOM 1372 O O . SER A 1 177 ? 10.097 6.332 13.607 1.00 57.69 177 SER A O 1
ATOM 1374 N N . ASN A 1 178 ? 11.811 6.978 14.899 1.00 63.28 178 ASN A N 1
ATOM 1375 C CA . ASN A 1 178 ? 11.181 6.598 16.170 1.00 63.28 178 ASN A CA 1
ATOM 1376 C C . ASN A 1 178 ? 10.172 7.672 16.607 1.00 63.28 178 ASN A C 1
ATOM 1378 O O . ASN A 1 178 ? 10.446 8.492 17.484 1.00 63.28 178 ASN A O 1
ATOM 1382 N N . ASN A 1 179 ? 9.002 7.684 15.972 1.00 71.06 179 ASN A N 1
ATOM 1383 C CA . ASN A 1 179 ? 7.937 8.626 16.301 1.00 71.06 179 ASN A CA 1
ATOM 1384 C C . ASN A 1 179 ? 7.196 8.147 17.556 1.00 71.06 179 ASN A C 1
ATOM 1386 O O . ASN A 1 179 ? 6.541 7.104 17.537 1.00 71.06 179 ASN A O 1
ATOM 1390 N N . LYS A 1 180 ? 7.279 8.916 18.649 1.00 80.12 180 LYS A N 1
ATOM 1391 C CA . LYS A 1 180 ? 6.416 8.700 19.816 1.00 80.12 180 LYS A CA 1
ATOM 1392 C C . LYS A 1 180 ? 4.972 9.021 19.429 1.00 80.12 180 LYS A C 1
ATOM 1394 O O . LYS A 1 180 ? 4.711 10.026 18.772 1.00 80.12 180 LYS A O 1
ATOM 1399 N N . VAL A 1 181 ? 4.044 8.171 19.850 1.00 84.75 181 VAL A N 1
ATOM 1400 C CA . VAL A 1 181 ? 2.608 8.340 19.609 1.00 84.75 181 VAL A CA 1
ATOM 1401 C C . VAL A 1 181 ? 1.852 8.190 20.920 1.00 84.75 181 VAL A C 1
ATOM 1403 O O . VAL A 1 181 ? 2.239 7.390 21.771 1.00 84.75 181 VAL A O 1
ATOM 1406 N N . VAL A 1 182 ? 0.770 8.951 21.069 1.00 90.69 182 VAL A N 1
ATOM 1407 C CA . VAL A 1 182 ? -0.178 8.797 22.175 1.00 90.69 182 VAL A CA 1
ATOM 1408 C C . VAL A 1 182 ? -1.413 8.104 21.624 1.00 90.69 182 VAL A C 1
ATOM 1410 O O . VAL A 1 182 ? -1.960 8.510 20.596 1.00 90.69 182 VAL A O 1
ATOM 1413 N N . ALA A 1 183 ? -1.828 7.030 22.281 1.00 92.69 183 ALA A N 1
ATOM 1414 C CA . ALA A 1 183 ? -2.944 6.209 21.848 1.00 92.69 183 ALA A CA 1
ATOM 1415 C C . ALA A 1 183 ? -3.596 5.511 23.044 1.00 92.69 183 ALA A C 1
ATOM 1417 O O . ALA A 1 183 ? -2.954 5.301 24.075 1.00 92.69 183 ALA A O 1
ATOM 1418 N N . ILE A 1 184 ? -4.857 5.121 22.881 1.00 94.56 184 ILE A N 1
ATOM 1419 C CA . ILE A 1 184 ? -5.539 4.192 23.782 1.00 94.56 184 ILE A CA 1
ATOM 1420 C C . ILE A 1 184 ? -5.288 2.783 23.265 1.00 94.56 184 ILE A C 1
ATOM 1422 O O . ILE A 1 184 ? -5.520 2.501 22.088 1.00 94.56 184 ILE A O 1
ATOM 1426 N N . PHE A 1 185 ? -4.832 1.904 24.150 1.00 93.56 185 PHE A N 1
ATOM 1427 C CA . PHE A 1 185 ? -4.617 0.496 23.847 1.00 93.56 185 PHE A CA 1
ATOM 1428 C C . PHE A 1 185 ? -5.718 -0.334 24.490 1.00 93.56 185 PHE A C 1
ATOM 1430 O O . PHE A 1 185 ? -5.972 -0.227 25.689 1.00 93.56 185 PHE A O 1
ATOM 1437 N N . GLY A 1 186 ? -6.358 -1.163 23.678 1.00 93.31 186 GLY A N 1
ATOM 1438 C CA . GLY A 1 186 ? -7.332 -2.145 24.109 1.00 93.31 186 GLY A CA 1
ATOM 1439 C C . GLY A 1 186 ? -6.802 -3.547 23.845 1.00 93.31 186 GLY A C 1
ATOM 1440 O O . GLY A 1 186 ? -6.214 -3.803 22.797 1.00 93.31 186 GLY A O 1
ATOM 1441 N N . PHE A 1 187 ? -7.006 -4.455 24.790 1.00 92.62 187 PHE A N 1
ATOM 1442 C CA . PHE A 1 187 ? -6.614 -5.850 24.648 1.00 92.62 187 PHE A CA 1
ATOM 1443 C C . PHE A 1 187 ? -7.813 -6.731 24.975 1.00 92.62 187 PHE A C 1
ATOM 1445 O O . PHE A 1 187 ? -8.428 -6.564 26.031 1.00 92.62 187 PHE A O 1
ATOM 1452 N N . CYS A 1 188 ? -8.155 -7.647 24.077 1.00 91.19 188 CYS A N 1
ATOM 1453 C CA . CYS A 1 188 ? -9.140 -8.690 24.339 1.00 91.19 188 CYS A CA 1
ATOM 1454 C C . CYS A 1 188 ? -8.587 -10.059 23.972 1.00 91.19 188 CYS A C 1
ATOM 1456 O O . CYS A 1 188 ? -7.659 -10.170 23.180 1.00 91.19 188 CYS A O 1
ATOM 1458 N N . ASP A 1 189 ? -9.176 -11.075 24.589 1.00 92.81 189 ASP A N 1
ATOM 1459 C CA . ASP A 1 189 ? -8.728 -12.458 24.548 1.00 92.81 189 ASP A CA 1
ATOM 1460 C C . ASP A 1 189 ? -9.943 -13.391 24.483 1.00 92.81 189 ASP A C 1
ATOM 1462 O O . ASP A 1 189 ? -10.960 -13.141 25.149 1.00 92.81 189 ASP A O 1
ATOM 1466 N N . ILE A 1 190 ? -9.849 -14.446 23.674 1.00 91.44 190 ILE A N 1
ATOM 1467 C CA . ILE A 1 190 ? -10.866 -15.494 23.604 1.00 91.44 190 ILE A CA 1
ATOM 1468 C C . ILE A 1 190 ? -10.715 -16.396 24.828 1.00 91.44 190 ILE A C 1
ATOM 1470 O O . ILE A 1 190 ? -9.755 -17.142 24.995 1.00 91.44 190 ILE A O 1
ATOM 1474 N N . ARG A 1 191 ? -11.727 -16.367 25.692 1.00 90.94 191 ARG A N 1
ATOM 1475 C CA . ARG A 1 191 ? -11.760 -17.200 26.895 1.00 90.94 191 ARG A CA 1
ATOM 1476 C C . ARG A 1 191 ? -11.790 -18.681 26.520 1.00 90.94 191 ARG A C 1
ATOM 1478 O O . ARG A 1 191 ? -12.546 -19.064 25.633 1.00 90.94 191 ARG A O 1
ATOM 1485 N N . ASN A 1 192 ? -11.019 -19.491 27.252 1.00 89.88 192 ASN A N 1
ATOM 1486 C CA . ASN A 1 192 ? -10.941 -20.945 27.064 1.00 89.88 192 ASN A CA 1
ATOM 1487 C C . ASN A 1 192 ? -10.488 -21.351 25.648 1.00 89.88 192 ASN A C 1
ATOM 1489 O O . ASN A 1 192 ? -10.933 -22.362 25.110 1.00 89.88 192 ASN A O 1
ATOM 1493 N N . PHE A 1 193 ? -9.591 -20.570 25.034 1.00 90.81 193 PHE A N 1
ATOM 1494 C CA . PHE A 1 193 ? -9.139 -20.851 23.674 1.00 90.81 193 PHE A CA 1
ATOM 1495 C C . PHE A 1 193 ? -8.396 -22.181 23.532 1.00 90.81 193 PHE A C 1
ATOM 1497 O O . PHE A 1 193 ? -8.589 -22.858 22.531 1.00 90.81 193 PHE A O 1
ATOM 1504 N N . THR A 1 194 ? -7.606 -22.597 24.528 1.00 90.19 194 THR A N 1
ATOM 1505 C CA . THR A 1 194 ? -6.935 -23.908 24.509 1.00 90.19 194 THR A CA 1
ATOM 1506 C C . THR A 1 194 ? -7.940 -25.044 24.314 1.00 90.19 194 THR A C 1
ATOM 1508 O O . THR A 1 194 ? -7.758 -25.865 23.418 1.00 90.19 194 THR A O 1
ATOM 1511 N N . ASP A 1 195 ? -9.038 -25.027 25.072 1.00 89.25 195 ASP A N 1
ATOM 1512 C CA . ASP A 1 195 ? -10.107 -26.025 24.971 1.00 89.25 195 ASP A CA 1
ATOM 1513 C C . ASP A 1 195 ? -10.757 -25.964 23.576 1.00 89.25 195 ASP A C 1
ATOM 1515 O O . ASP A 1 195 ? -10.933 -26.979 22.904 1.00 89.25 195 ASP A O 1
ATOM 1519 N N . ALA A 1 196 ? -11.021 -24.750 23.077 1.00 88.12 196 ALA A N 1
ATOM 1520 C CA . ALA A 1 196 ? -11.556 -24.550 21.733 1.00 88.12 196 ALA A CA 1
ATOM 1521 C C . ALA A 1 196 ? -10.612 -25.073 20.632 1.00 88.12 196 ALA A C 1
ATOM 1523 O O . ALA A 1 196 ? -11.085 -25.600 19.628 1.00 88.12 196 ALA A O 1
ATOM 1524 N N . THR A 1 197 ? -9.290 -24.959 20.800 1.00 90.12 197 THR A N 1
ATOM 1525 C CA . THR A 1 197 ? -8.312 -25.473 19.825 1.00 90.12 197 THR A CA 1
ATOM 1526 C C . THR A 1 197 ? -8.253 -26.998 19.804 1.00 90.12 197 THR A C 1
ATOM 1528 O O . THR A 1 197 ? -8.014 -27.578 18.746 1.00 90.12 197 THR A O 1
ATOM 1531 N N . GLU A 1 198 ? -8.510 -27.648 20.941 1.00 8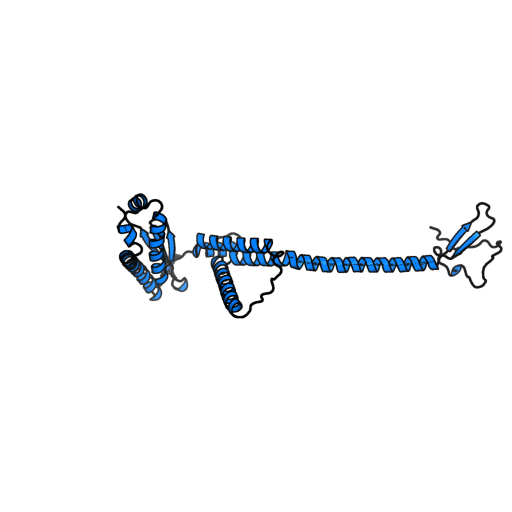9.25 198 GLU A N 1
ATOM 1532 C CA . GLU A 1 198 ? -8.534 -29.107 21.047 1.00 89.25 198 GLU A CA 1
ATOM 1533 C C . GLU A 1 198 ? -9.778 -29.699 20.372 1.00 89.25 198 GLU A C 1
ATOM 1535 O O . GLU A 1 198 ? -9.663 -30.687 19.646 1.00 89.25 198 GLU A O 1
ATOM 1540 N N . VAL A 1 199 ? -10.935 -29.047 20.541 1.00 90.12 199 VAL A N 1
ATOM 1541 C CA . VAL A 1 199 ? -12.211 -29.461 19.934 1.00 90.12 199 VAL A CA 1
ATOM 1542 C C . VAL A 1 199 ? -12.262 -29.134 18.438 1.00 90.12 199 VAL A C 1
ATOM 1544 O O . VAL A 1 199 ? -12.621 -29.983 17.626 1.00 90.12 199 VAL A O 1
ATOM 1547 N N . LEU A 1 200 ? -11.900 -27.906 18.043 1.00 88.75 200 LEU A N 1
ATOM 1548 C CA . LEU A 1 200 ? -12.035 -27.446 16.653 1.00 88.75 200 LEU A CA 1
ATOM 1549 C C . LEU A 1 200 ? -10.900 -27.915 15.738 1.00 88.75 200 LEU A C 1
ATOM 1551 O O . LEU A 1 200 ? -11.094 -27.985 14.526 1.00 88.75 200 LEU A O 1
ATOM 1555 N N . GLN A 1 201 ? -9.717 -28.206 16.288 1.00 88.12 201 GLN A N 1
ATOM 1556 C CA . GLN A 1 201 ? -8.545 -28.674 15.543 1.00 88.12 201 GLN A CA 1
ATOM 1557 C C . GLN A 1 201 ? -8.260 -27.822 14.289 1.00 88.12 201 GLN A C 1
ATOM 1559 O O . GLN A 1 201 ? -7.920 -26.644 14.399 1.00 88.12 201 GLN A O 1
ATOM 1564 N N . GLU A 1 202 ? -8.410 -28.385 13.085 1.00 86.50 202 GLU A N 1
ATOM 1565 C CA . GLU A 1 202 ? -8.170 -27.695 11.809 1.00 86.50 202 GLU A CA 1
ATOM 1566 C C . GLU A 1 202 ? -9.129 -26.510 11.574 1.00 86.50 202 GLU A C 1
ATOM 1568 O O . GLU A 1 202 ? -8.782 -25.554 10.875 1.00 86.50 202 GLU A O 1
ATOM 1573 N N . GLU A 1 203 ? -10.312 -26.518 12.196 1.00 86.81 203 GLU A N 1
ATOM 1574 C CA . GLU A 1 203 ? -11.318 -25.460 12.057 1.00 86.81 203 GLU A CA 1
ATOM 1575 C C . GLU A 1 203 ? -11.064 -24.245 12.963 1.00 86.81 203 GLU A C 1
ATOM 1577 O O . GLU A 1 203 ? -11.726 -23.214 12.805 1.00 86.81 203 GLU A O 1
ATOM 1582 N N . VAL A 1 204 ? -10.074 -24.302 13.867 1.00 89.69 204 VAL A N 1
ATOM 1583 C CA . VAL A 1 204 ? -9.756 -23.188 14.780 1.00 89.69 204 VAL A CA 1
ATOM 1584 C C . VAL A 1 204 ? -9.445 -21.895 14.019 1.00 89.69 204 VAL A C 1
ATOM 1586 O O . VAL A 1 204 ? -9.839 -20.807 14.437 1.00 89.69 204 VAL A O 1
ATOM 1589 N N . MET A 1 205 ? -8.810 -22.004 12.849 1.00 86.50 205 MET A N 1
ATOM 1590 C CA . MET A 1 205 ? -8.479 -20.853 12.007 1.00 86.50 205 MET A CA 1
ATOM 1591 C C . MET A 1 205 ? -9.736 -20.169 11.458 1.00 86.50 205 MET A C 1
ATOM 1593 O O . MET A 1 205 ? -9.789 -18.943 11.385 1.00 86.50 205 MET A O 1
ATOM 1597 N N . LEU A 1 206 ? -10.765 -20.943 11.097 1.00 89.81 206 LEU A N 1
ATOM 1598 C CA . LEU A 1 206 ? -12.047 -20.395 10.647 1.00 89.81 206 LEU A CA 1
ATOM 1599 C C . LEU A 1 206 ? -12.780 -19.719 11.806 1.00 89.81 206 LEU A C 1
ATOM 1601 O O . LEU A 1 206 ? -13.354 -18.649 11.623 1.00 89.81 206 LEU A O 1
ATOM 1605 N N . PHE A 1 207 ? -12.732 -20.307 13.001 1.00 90.38 207 PHE A N 1
ATOM 1606 C CA . PHE A 1 207 ? -13.305 -19.710 14.203 1.00 90.38 207 PHE A CA 1
ATOM 1607 C C . PHE A 1 207 ? -12.652 -18.365 14.548 1.00 90.38 207 PHE A C 1
ATOM 1609 O O . PHE A 1 207 ? -13.355 -17.360 14.670 1.00 90.38 207 PHE A O 1
ATOM 1616 N N . VAL A 1 208 ? -11.317 -18.315 14.615 1.00 91.19 208 VAL A N 1
ATOM 1617 C CA . VAL A 1 208 ? -10.571 -17.077 14.893 1.00 91.19 208 VAL A CA 1
ATOM 1618 C C . VAL A 1 208 ? -10.844 -16.018 13.829 1.00 91.19 208 VAL A C 1
ATOM 1620 O O . VAL A 1 208 ? -11.052 -14.862 14.181 1.00 91.19 208 VAL A O 1
ATOM 1623 N N . ASN A 1 209 ? -10.903 -16.388 12.546 1.00 90.31 209 ASN A N 1
ATOM 1624 C CA . ASN A 1 209 ? -11.185 -15.435 11.469 1.00 90.31 209 ASN A CA 1
ATOM 1625 C C . ASN A 1 209 ? -12.583 -14.809 11.583 1.00 90.31 209 ASN A C 1
ATOM 1627 O O . ASN A 1 209 ? -12.724 -13.612 11.353 1.00 90.31 209 ASN A O 1
ATOM 1631 N N . GLU A 1 210 ? -13.605 -15.577 11.966 1.00 91.81 210 GLU A N 1
ATOM 1632 C CA . GLU A 1 210 ? -14.965 -15.046 12.150 1.00 91.81 210 GLU A CA 1
ATOM 1633 C C . GLU A 1 210 ? -15.069 -14.141 13.389 1.00 91.81 210 GLU A C 1
ATOM 1635 O O . GLU A 1 210 ? -15.778 -13.135 13.365 1.00 91.81 210 GLU A O 1
ATOM 1640 N N . VAL A 1 211 ? -14.341 -14.453 14.469 1.00 92.69 211 VAL A N 1
ATOM 1641 C CA . VAL A 1 211 ? -14.230 -13.552 15.630 1.00 92.69 211 VAL A CA 1
ATOM 1642 C C . VAL A 1 211 ? -13.470 -12.279 15.248 1.00 92.69 211 VAL A C 1
ATOM 1644 O O . VAL A 1 211 ? -13.923 -11.177 15.562 1.00 92.69 211 VAL A O 1
ATOM 1647 N N . ALA A 1 212 ? -12.350 -12.417 14.534 1.00 91.88 212 ALA A N 1
ATOM 1648 C CA . ALA A 1 212 ? -11.527 -11.308 14.068 1.00 91.88 212 ALA A CA 1
ATOM 1649 C C . ALA A 1 212 ? -12.314 -10.365 13.151 1.00 91.88 212 ALA A C 1
ATOM 1651 O O . ALA A 1 212 ? -12.198 -9.154 13.302 1.00 91.88 212 ALA A O 1
ATOM 1652 N N . ASP A 1 213 ? -13.154 -10.897 12.258 1.00 92.56 213 ASP A N 1
ATOM 1653 C CA . ASP A 1 213 ? -14.027 -10.111 11.379 1.00 92.56 213 ASP A CA 1
ATOM 1654 C C . ASP A 1 213 ? -14.945 -9.179 12.188 1.00 92.56 213 ASP A C 1
ATOM 1656 O O . ASP A 1 213 ? -15.011 -7.977 11.924 1.00 92.56 213 ASP A O 1
ATOM 1660 N N . ILE A 1 214 ? -15.577 -9.694 13.252 1.00 94.44 214 ILE A N 1
ATOM 1661 C CA . ILE A 1 214 ? -16.430 -8.896 14.149 1.00 94.44 214 ILE A CA 1
ATOM 1662 C C . ILE A 1 214 ? -15.601 -7.856 14.909 1.00 94.44 214 ILE A C 1
ATOM 1664 O O . ILE A 1 214 ? -15.966 -6.679 14.941 1.00 94.44 214 ILE A O 1
ATOM 1668 N N . VAL A 1 215 ? -14.493 -8.278 15.528 1.00 94.38 215 VAL A N 1
ATOM 1669 C CA . VAL A 1 215 ? -13.630 -7.397 16.328 1.00 94.38 215 VAL A CA 1
ATOM 1670 C C . VAL A 1 215 ? -13.091 -6.256 15.468 1.00 94.38 215 VAL A C 1
ATOM 1672 O O . VAL A 1 215 ? -13.247 -5.093 15.832 1.00 94.38 215 VAL A O 1
ATOM 1675 N N . HIS A 1 216 ? -12.504 -6.569 14.314 1.00 93.12 216 HIS A N 1
ATOM 1676 C CA . HIS A 1 216 ? -11.918 -5.583 13.414 1.00 93.12 216 HIS A CA 1
ATOM 1677 C C . HIS A 1 216 ? -12.983 -4.644 12.844 1.00 93.12 216 HIS A C 1
ATOM 1679 O O . HIS A 1 216 ? -12.781 -3.433 12.880 1.00 93.12 216 HIS A O 1
ATOM 1685 N N . SER A 1 217 ? -14.131 -5.171 12.398 1.00 94.19 217 SER A N 1
ATOM 1686 C CA . SER A 1 217 ? -15.213 -4.355 11.829 1.00 94.19 217 SER A CA 1
ATOM 1687 C C . SER A 1 217 ? -15.774 -3.352 12.833 1.00 94.19 217 SER A C 1
ATOM 1689 O O . SER A 1 217 ? -15.971 -2.182 12.507 1.00 94.19 217 SER A O 1
ATOM 1691 N N . VAL A 1 218 ? -16.023 -3.786 14.075 1.00 95.94 218 VAL A N 1
ATOM 1692 C CA . VAL A 1 218 ? -16.518 -2.882 15.120 1.00 95.94 218 VAL A CA 1
ATOM 1693 C C . VAL A 1 218 ? -15.450 -1.849 15.467 1.00 95.94 218 VAL A C 1
ATOM 1695 O O . VAL A 1 218 ? -15.748 -0.663 15.527 1.00 95.94 218 VAL A O 1
ATOM 1698 N N . VAL A 1 219 ? -14.200 -2.257 15.672 1.00 95.50 219 VAL A N 1
ATOM 1699 C CA . VAL A 1 219 ? -13.122 -1.325 16.034 1.00 95.50 219 VAL A CA 1
ATOM 1700 C C . VAL A 1 219 ? -12.921 -0.257 14.961 1.00 95.50 219 VAL A C 1
ATOM 1702 O O . VAL A 1 219 ? -12.842 0.922 15.306 1.00 95.50 219 VAL A O 1
ATOM 1705 N N . ASP A 1 220 ? -12.928 -0.647 13.688 1.00 94.00 220 ASP A N 1
ATOM 1706 C CA . ASP A 1 220 ? -12.829 0.265 12.545 1.00 94.00 220 ASP A CA 1
ATOM 1707 C C . ASP A 1 220 ? -13.987 1.280 12.520 1.00 94.00 220 ASP A C 1
ATOM 1709 O O . ASP A 1 220 ? -13.764 2.491 12.462 1.00 94.00 220 ASP A O 1
ATOM 1713 N N . TRP A 1 221 ? -15.233 0.822 12.713 1.00 95.19 221 TRP A N 1
ATOM 1714 C CA . TRP A 1 221 ? -16.408 1.706 12.807 1.00 95.19 221 TRP A CA 1
ATOM 1715 C C . TRP A 1 221 ? -16.327 2.726 13.945 1.00 95.19 221 TRP A C 1
ATOM 1717 O O . TRP A 1 221 ? -16.878 3.823 13.839 1.00 95.19 221 TRP A O 1
ATOM 1727 N N . TYR A 1 222 ? -15.642 2.377 15.031 1.00 96.00 222 TYR A N 1
ATOM 1728 C CA . TYR A 1 222 ? -15.417 3.249 16.181 1.00 96.00 222 TYR A CA 1
ATOM 1729 C C . TYR A 1 222 ? -14.026 3.907 16.148 1.00 96.00 222 TYR A C 1
ATOM 1731 O O . TYR A 1 222 ? -13.482 4.254 17.195 1.00 96.00 222 TYR A O 1
ATOM 1739 N N . SER A 1 223 ? -13.462 4.127 14.951 1.00 93.62 223 SER A N 1
ATOM 1740 C CA . SER A 1 223 ? -12.221 4.890 14.713 1.00 93.62 223 SER A CA 1
ATOM 1741 C C . SER A 1 223 ? -10.967 4.324 15.394 1.00 93.62 223 SER A C 1
ATOM 1743 O O . SER A 1 223 ? -10.034 5.064 15.717 1.00 93.62 223 SER A O 1
ATOM 1745 N N . GLY A 1 224 ? -10.947 3.018 15.645 1.00 92.94 224 GLY A N 1
ATOM 1746 C CA . GLY A 1 224 ? -9.769 2.289 16.096 1.00 92.94 224 GLY A CA 1
ATOM 1747 C C . GLY A 1 224 ? -9.153 1.472 14.968 1.00 92.94 224 GLY A C 1
ATOM 1748 O O . GLY A 1 224 ? -9.700 1.367 13.877 1.00 92.94 224 GLY A O 1
ATOM 1749 N N . ALA A 1 225 ? -8.019 0.845 15.252 1.00 91.00 225 ALA A N 1
ATOM 1750 C CA . ALA A 1 225 ? -7.363 -0.084 14.344 1.00 91.00 225 ALA A CA 1
ATOM 1751 C C . ALA A 1 225 ? -6.905 -1.339 15.090 1.00 91.00 225 ALA A C 1
ATOM 1753 O O . ALA A 1 225 ? -6.395 -1.264 16.212 1.00 91.00 225 ALA A O 1
ATOM 1754 N N . ALA A 1 226 ? -7.034 -2.496 14.444 1.00 88.81 226 ALA A N 1
ATOM 1755 C CA . ALA A 1 226 ? -6.401 -3.720 14.910 1.00 88.81 226 ALA A CA 1
ATOM 1756 C C . ALA A 1 226 ? -4.903 -3.686 14.578 1.00 88.81 226 ALA A C 1
ATOM 1758 O O . ALA A 1 226 ? -4.513 -3.406 13.446 1.00 88.81 226 ALA A O 1
ATOM 1759 N N . ASN A 1 227 ? -4.054 -3.935 15.574 1.00 81.31 227 ASN A N 1
ATOM 1760 C CA . ASN A 1 227 ? -2.600 -3.863 15.429 1.00 81.31 227 ASN A CA 1
ATOM 1761 C C . ASN A 1 227 ? -1.970 -5.255 15.358 1.00 81.31 227 ASN A C 1
ATOM 1763 O O . ASN A 1 227 ? -1.196 -5.539 14.448 1.00 81.31 227 ASN A O 1
ATOM 1767 N N . LYS A 1 228 ? -2.305 -6.125 16.317 1.00 81.31 228 LYS A N 1
ATOM 1768 C CA . LYS A 1 228 ? -1.728 -7.468 16.417 1.00 81.31 228 LYS A CA 1
ATOM 1769 C C . LYS A 1 228 ? -2.810 -8.492 16.729 1.00 81.31 228 LYS A C 1
ATOM 1771 O O . LYS A 1 228 ? -3.593 -8.280 17.650 1.00 81.31 228 LYS A O 1
ATOM 1776 N N . ASN A 1 229 ? -2.797 -9.595 15.989 1.00 75.88 229 ASN A N 1
ATOM 1777 C CA . ASN A 1 229 ? -3.552 -10.806 16.290 1.00 75.88 229 ASN A CA 1
ATOM 1778 C C . ASN A 1 229 ? -2.556 -11.887 16.742 1.00 75.88 229 ASN A C 1
ATOM 1780 O O . ASN A 1 229 ? -1.553 -12.117 16.063 1.00 75.88 229 ASN A O 1
ATOM 1784 N N . ILE A 1 230 ? -2.796 -12.488 17.906 1.00 81.50 230 ILE A N 1
ATOM 1785 C CA . ILE A 1 230 ? -1.926 -13.476 18.563 1.00 81.50 230 ILE A CA 1
ATOM 1786 C C . ILE A 1 230 ? -2.688 -14.809 18.711 1.00 81.50 230 ILE A C 1
ATOM 1788 O O . ILE A 1 230 ? -2.479 -15.557 19.652 1.00 81.50 230 ILE A O 1
ATOM 1792 N N . GLY A 1 231 ? -3.587 -15.120 17.774 1.00 77.75 231 GLY A N 1
ATOM 1793 C CA . GLY A 1 231 ? -4.423 -16.318 17.832 1.00 77.75 231 GLY A CA 1
ATOM 1794 C C . GLY A 1 231 ? -5.721 -16.038 18.582 1.00 77.75 231 GLY A C 1
ATOM 1795 O O . GLY A 1 231 ? -6.722 -15.713 17.953 1.00 77.75 231 GLY A O 1
ATOM 1796 N N . ASP A 1 232 ? -5.700 -16.138 19.908 1.00 86.31 232 ASP A N 1
ATOM 1797 C CA . ASP A 1 232 ? -6.834 -15.813 20.786 1.00 86.31 232 ASP A CA 1
ATOM 1798 C C . ASP A 1 232 ? -6.927 -14.347 21.174 1.00 86.31 232 ASP A C 1
ATOM 1800 O O . ASP A 1 232 ? -8.017 -13.863 21.489 1.00 86.31 232 ASP A O 1
ATOM 1804 N N . ALA A 1 233 ? -5.801 -13.641 21.156 1.00 90.44 233 ALA A N 1
ATOM 1805 C CA . ALA A 1 233 ? -5.742 -12.275 21.629 1.00 90.44 233 ALA A CA 1
ATOM 1806 C C . ALA A 1 233 ? -5.607 -11.232 20.515 1.00 90.44 233 ALA A C 1
ATOM 1808 O O . ALA A 1 233 ? -4.825 -11.373 19.569 1.00 90.44 233 ALA A O 1
ATOM 1809 N N . PHE A 1 234 ? -6.311 -10.115 20.694 1.00 92.38 234 PHE A N 1
ATOM 1810 C CA . PHE A 1 234 ? -6.314 -8.973 19.788 1.00 92.38 234 PHE A CA 1
ATOM 1811 C C . PHE A 1 234 ? -5.826 -7.719 20.513 1.00 92.38 234 PHE A C 1
ATOM 1813 O O . PHE A 1 234 ? -6.384 -7.304 21.532 1.00 92.38 234 PHE A O 1
ATOM 1820 N N . LEU A 1 235 ? -4.798 -7.081 19.951 1.00 92.06 235 LEU A N 1
ATOM 1821 C CA . LEU A 1 235 ? -4.340 -5.754 20.352 1.00 92.06 235 LEU A CA 1
ATOM 1822 C C . LEU A 1 235 ? -4.963 -4.700 19.435 1.00 92.06 235 LEU A C 1
ATOM 1824 O O . LEU A 1 235 ? -4.685 -4.665 18.234 1.00 92.06 235 LEU A O 1
ATOM 1828 N N . LEU A 1 236 ? -5.754 -3.817 20.029 1.00 93.94 236 LEU A N 1
ATOM 1829 C CA . LEU A 1 236 ? -6.522 -2.762 19.378 1.00 93.94 236 LEU A CA 1
ATOM 1830 C C . LEU A 1 236 ? -5.987 -1.396 19.807 1.00 93.94 236 LEU A C 1
ATOM 1832 O O . LEU A 1 236 ? -5.547 -1.223 20.946 1.00 93.94 236 LEU A O 1
ATOM 1836 N N . VAL A 1 237 ? -5.999 -0.422 18.901 1.00 93.56 237 VAL A N 1
ATOM 1837 C CA . VAL A 1 237 ? -5.370 0.884 19.128 1.00 93.56 237 VAL A CA 1
ATOM 1838 C C . VAL A 1 237 ? -6.239 2.014 18.585 1.00 93.56 237 VAL A C 1
ATOM 1840 O O . VAL A 1 237 ? -6.606 2.003 17.415 1.00 93.56 237 VAL A O 1
ATOM 1843 N N . TRP A 1 238 ? -6.478 3.038 19.403 1.00 94.62 238 TRP A N 1
ATOM 1844 C CA . TRP A 1 238 ? -7.047 4.323 18.985 1.00 94.62 238 TRP A CA 1
ATOM 1845 C C . TRP A 1 238 ? -5.970 5.395 19.102 1.00 94.62 238 TRP A C 1
ATOM 1847 O O . TRP A 1 238 ? -5.610 5.803 20.207 1.00 94.62 238 TRP A O 1
ATOM 1857 N N . LYS A 1 239 ? -5.405 5.816 17.968 1.00 91.69 239 LYS A N 1
ATOM 1858 C CA . LYS A 1 239 ? -4.331 6.818 17.928 1.00 91.69 239 LYS A CA 1
ATOM 1859 C C . LYS A 1 239 ? -4.938 8.219 17.986 1.00 91.69 239 LYS A C 1
ATOM 1861 O O . LYS A 1 239 ? -5.856 8.514 17.228 1.00 91.69 239 LYS A O 1
ATOM 1866 N N . PHE A 1 240 ? -4.395 9.093 18.828 1.00 92.50 240 PHE A N 1
ATOM 1867 C CA . PHE A 1 240 ? -4.793 10.499 18.819 1.00 92.50 240 PHE A CA 1
ATOM 1868 C C . PHE A 1 240 ? -4.096 11.262 17.691 1.00 92.50 240 PHE A C 1
ATOM 1870 O O . PHE A 1 240 ? -2.971 10.942 17.293 1.00 92.50 240 PHE A O 1
ATOM 1877 N N . ASN A 1 241 ? -4.755 12.307 17.195 1.00 89.19 241 ASN A N 1
ATOM 1878 C CA . ASN A 1 241 ? -4.180 13.187 16.184 1.00 89.19 241 ASN A CA 1
ATOM 1879 C C . ASN A 1 241 ? -3.032 14.012 16.777 1.00 89.19 241 ASN A C 1
ATOM 1881 O O . ASN A 1 241 ? -3.129 14.493 17.902 1.00 89.19 241 ASN A O 1
ATOM 1885 N N . ALA A 1 242 ? -1.970 14.241 16.000 1.00 85.94 242 ALA A N 1
ATOM 1886 C CA . ALA A 1 242 ? -0.794 14.991 16.459 1.00 85.94 242 ALA A CA 1
ATOM 1887 C C . ALA A 1 242 ? -1.128 16.422 16.925 1.00 85.94 242 ALA A C 1
ATOM 1889 O O . ALA A 1 242 ? -0.492 16.943 17.832 1.00 85.94 242 ALA A O 1
ATOM 1890 N N . GLU A 1 243 ? -2.158 17.041 16.343 1.00 88.31 243 GLU A N 1
ATOM 1891 C CA . GLU A 1 243 ? -2.663 18.366 16.734 1.00 88.31 243 GLU A CA 1
ATOM 1892 C C . GLU A 1 243 ? -3.277 18.390 18.142 1.00 88.31 243 GLU A C 1
ATOM 1894 O O . GLU A 1 243 ? -3.319 19.437 18.791 1.00 88.31 243 GLU A O 1
ATOM 1899 N N . ASP A 1 244 ? -3.750 17.236 18.608 1.00 90.62 244 ASP A N 1
ATOM 1900 C CA . ASP A 1 244 ? -4.472 17.046 19.865 1.00 90.62 244 ASP A CA 1
ATOM 1901 C C . ASP A 1 244 ? -3.607 16.470 20.980 1.00 90.62 244 ASP A C 1
ATOM 1903 O O . ASP A 1 244 ? -4.097 16.138 22.063 1.00 90.62 244 ASP A O 1
ATOM 1907 N N . VAL A 1 245 ? -2.317 16.355 20.710 1.00 90.75 245 VAL A N 1
ATOM 1908 C CA . VAL A 1 245 ? -1.303 15.938 21.659 1.00 90.75 245 VAL A CA 1
ATOM 1909 C C . VAL A 1 245 ? -0.424 17.154 21.943 1.00 90.75 245 VAL A C 1
ATOM 1911 O O . VAL A 1 245 ? -0.140 17.960 21.057 1.00 90.75 245 VAL A O 1
ATOM 1914 N N . GLU A 1 246 ? -0.044 17.334 23.199 1.00 90.88 246 GLU A N 1
ATOM 1915 C CA . GLU A 1 246 ? 0.891 18.365 23.643 1.00 90.88 246 GLU A CA 1
ATOM 1916 C C . GLU A 1 246 ? 2.002 17.746 24.478 1.00 90.88 246 GLU A C 1
ATOM 1918 O O . GLU A 1 246 ? 1.859 16.646 25.005 1.00 90.88 246 GLU A O 1
ATOM 1923 N N . GLU A 1 247 ? 3.132 18.432 24.566 1.00 90.25 247 GLU A N 1
ATOM 1924 C CA . GLU A 1 247 ? 4.243 18.019 25.410 1.00 90.25 247 GLU A CA 1
ATOM 1925 C C . GLU A 1 247 ? 4.107 18.717 26.765 1.00 90.25 247 GLU A C 1
ATOM 1927 O O . GLU A 1 247 ? 3.913 19.932 26.825 1.00 90.25 247 GLU A O 1
ATOM 1932 N N . ASN A 1 248 ? 4.138 17.948 27.853 1.00 89.62 248 ASN A N 1
ATOM 1933 C CA . ASN A 1 248 ? 4.083 18.507 29.199 1.00 89.62 248 ASN A CA 1
ATOM 1934 C C . ASN A 1 248 ? 5.424 19.163 29.584 1.00 89.62 248 ASN A C 1
ATOM 1936 O O . ASN A 1 248 ? 6.443 18.969 28.920 1.00 89.62 248 ASN A O 1
ATOM 1940 N N . ASP A 1 249 ? 5.459 19.863 30.721 1.00 88.19 249 ASP A N 1
ATOM 1941 C CA . ASP A 1 249 ? 6.677 20.514 31.243 1.00 88.19 249 ASP A CA 1
ATOM 1942 C C . ASP A 1 249 ? 7.861 19.546 31.484 1.00 88.19 249 ASP A C 1
ATOM 1944 O O . ASP A 1 249 ? 8.985 19.980 31.735 1.00 88.19 249 ASP A O 1
ATOM 1948 N N . LYS A 1 250 ? 7.625 18.227 31.433 1.00 85.88 250 LYS A N 1
ATOM 1949 C CA . LYS A 1 250 ? 8.623 17.160 31.610 1.00 85.88 250 LYS A CA 1
ATOM 1950 C C . LYS A 1 250 ? 9.084 16.524 30.292 1.00 85.88 250 LYS A C 1
ATOM 1952 O O . LYS A 1 250 ? 9.888 15.595 30.333 1.00 85.88 250 LYS A O 1
ATOM 1957 N N . GLY A 1 251 ? 8.599 16.992 29.143 1.00 82.56 251 GLY A N 1
ATOM 1958 C CA . GLY A 1 251 ? 8.953 16.435 27.837 1.00 82.56 251 GLY A CA 1
ATOM 1959 C C . GLY A 1 251 ? 8.181 15.162 27.447 1.00 82.56 251 GLY A C 1
ATOM 1960 O O . GLY A 1 251 ? 8.636 14.367 26.619 1.00 82.56 251 GLY A O 1
ATOM 1961 N N . GLU A 1 252 ? 7.041 14.892 28.088 1.00 86.38 252 GLU A N 1
ATOM 1962 C CA . GLU A 1 252 ? 6.191 13.733 27.797 1.00 86.38 252 GLU A CA 1
ATOM 1963 C C . GLU A 1 252 ? 4.975 14.154 26.971 1.00 86.38 252 GLU A C 1
ATOM 1965 O O . GLU A 1 252 ? 4.328 15.160 27.260 1.00 86.38 252 GLU A O 1
ATOM 1970 N N . LEU A 1 253 ? 4.628 13.350 25.964 1.00 88.44 253 LEU A N 1
ATOM 1971 C CA . LEU A 1 253 ? 3.441 13.585 25.149 1.00 88.44 253 LEU A CA 1
ATOM 1972 C C . LEU A 1 253 ? 2.175 13.203 25.923 1.00 88.44 253 LEU A C 1
ATOM 1974 O O . LEU A 1 253 ? 2.017 12.058 26.348 1.00 88.44 253 LEU A O 1
ATOM 1978 N N . VAL A 1 254 ? 1.255 14.151 26.054 1.00 90.12 254 VAL A N 1
ATOM 1979 C CA . VAL A 1 254 ? -0.031 14.010 26.738 1.00 90.12 254 VAL A CA 1
ATOM 1980 C C . VAL A 1 254 ? -1.174 14.474 25.841 1.00 90.12 254 VAL A C 1
ATOM 1982 O O . VAL A 1 254 ? -1.005 15.286 24.935 1.00 90.12 254 VAL A O 1
ATOM 1985 N N . THR A 1 255 ? -2.370 13.942 26.072 1.00 90.75 255 THR A N 1
ATOM 1986 C CA . THR A 1 255 ? -3.566 14.343 25.325 1.00 90.75 255 THR A CA 1
ATOM 1987 C C . THR A 1 255 ? -4.065 15.709 25.788 1.00 90.75 255 THR A C 1
ATOM 1989 O O . THR A 1 255 ? -4.301 15.903 26.984 1.00 90.75 255 THR A O 1
ATOM 1992 N N . LYS A 1 256 ? -4.348 16.612 24.847 1.00 91.25 256 LYS A N 1
ATOM 1993 C CA . LYS A 1 256 ? -5.070 17.858 25.127 1.00 91.25 256 LYS A CA 1
ATOM 1994 C C . LYS A 1 256 ? -6.473 17.553 25.639 1.00 91.25 256 LYS A C 1
ATOM 1996 O O . LYS A 1 256 ? -7.132 16.615 25.182 1.00 91.25 256 LYS A O 1
ATOM 2001 N N . LYS A 1 257 ? -6.976 18.388 26.547 1.00 88.75 257 LYS A N 1
ATOM 2002 C CA . LYS A 1 257 ? -8.370 18.316 27.005 1.00 88.75 257 LYS A CA 1
ATOM 2003 C C . LYS A 1 257 ? -9.293 18.963 25.975 1.00 88.75 257 LYS A C 1
ATOM 2005 O O . LYS A 1 257 ? -9.580 20.154 26.055 1.00 88.75 257 LYS A O 1
ATOM 2010 N N . ASN A 1 258 ? -9.755 18.182 25.004 1.00 91.44 258 ASN A N 1
ATOM 2011 C CA . ASN A 1 258 ? -10.725 18.617 24.003 1.00 91.44 258 ASN A CA 1
ATOM 2012 C C . ASN A 1 258 ? -11.836 17.568 23.802 1.00 91.44 258 ASN A C 1
ATOM 2014 O O . ASN A 1 258 ? -11.717 16.412 24.212 1.00 91.44 258 ASN A O 1
ATOM 2018 N N . GLY A 1 259 ? -12.933 17.979 23.160 1.00 91.81 259 GLY A N 1
ATOM 2019 C CA . GLY A 1 259 ? -14.056 17.079 22.880 1.00 91.81 259 GLY A CA 1
ATOM 2020 C C . GLY A 1 259 ? -13.689 15.927 21.938 1.00 91.81 259 GLY A C 1
ATOM 2021 O O . GLY A 1 259 ? -14.220 14.834 22.091 1.00 91.81 259 GLY A O 1
ATOM 2022 N N . ARG A 1 260 ? -12.742 16.139 21.009 1.00 90.88 260 ARG A N 1
ATOM 2023 C CA . ARG A 1 260 ? -12.300 15.118 20.044 1.00 90.88 260 ARG A CA 1
ATOM 2024 C C . ARG A 1 260 ? -11.591 13.951 20.743 1.00 90.88 260 ARG A C 1
ATOM 2026 O O . ARG A 1 260 ? -11.957 12.805 20.514 1.00 90.88 260 ARG A O 1
ATOM 2033 N N . ASN A 1 261 ? -10.654 14.220 21.652 1.00 92.69 261 ASN A N 1
ATOM 2034 C CA . ASN A 1 261 ? -9.972 13.185 22.435 1.00 92.69 261 ASN A CA 1
ATOM 2035 C C . ASN A 1 261 ? -10.929 12.466 23.390 1.00 92.69 261 ASN A C 1
ATOM 2037 O O . ASN A 1 261 ? -10.836 11.249 23.537 1.00 92.69 261 ASN A O 1
ATOM 2041 N N . ALA A 1 262 ? -11.868 13.194 24.005 1.00 93.69 262 ALA A N 1
ATOM 2042 C CA . ALA A 1 262 ? -12.916 12.577 24.815 1.00 93.69 262 ALA A CA 1
ATOM 2043 C C . ALA A 1 262 ? -13.772 11.609 23.977 1.00 93.69 262 ALA A C 1
ATOM 2045 O O . ALA A 1 262 ? -14.011 10.483 24.397 1.00 93.69 262 ALA A O 1
ATOM 2046 N N . GLN A 1 263 ? -14.132 11.995 22.749 1.00 93.94 263 GLN A N 1
ATOM 2047 C CA . GLN A 1 263 ? -14.876 11.136 21.829 1.00 93.94 263 GLN A CA 1
ATOM 2048 C C . GLN A 1 263 ? -14.098 9.868 21.444 1.00 93.94 263 GLN A C 1
ATOM 2050 O O . GLN A 1 263 ? -14.688 8.792 21.434 1.00 93.94 263 GLN A O 1
ATOM 2055 N N . TYR A 1 264 ? -12.789 9.959 21.177 1.00 93.31 264 TYR A N 1
ATOM 2056 C CA . TYR A 1 264 ? -11.945 8.774 20.955 1.00 93.31 264 TYR A CA 1
ATOM 2057 C C . TYR A 1 264 ? -11.941 7.835 22.171 1.00 93.31 264 TYR A C 1
ATOM 2059 O 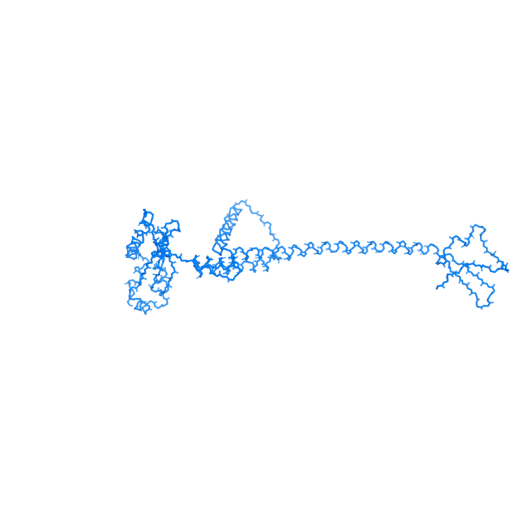O . TYR A 1 264 ? -12.018 6.616 22.010 1.00 93.31 264 TYR A O 1
ATOM 2067 N N . ALA A 1 265 ? -11.897 8.390 23.387 1.00 93.75 265 ALA A N 1
ATOM 2068 C CA . ALA A 1 265 ? -11.985 7.601 24.611 1.00 93.75 265 ALA A CA 1
ATOM 2069 C C . ALA A 1 265 ? -13.343 6.895 24.742 1.00 93.75 265 ALA A C 1
ATOM 2071 O O . ALA A 1 265 ? -13.374 5.679 24.942 1.00 93.75 265 ALA A O 1
ATOM 2072 N N . ASP A 1 266 ? -14.448 7.608 24.533 1.00 95.94 266 ASP A N 1
ATOM 2073 C CA . ASP A 1 266 ? -15.794 7.029 24.580 1.00 95.94 266 ASP A CA 1
ATOM 2074 C C . ASP A 1 266 ? -15.982 5.940 23.514 1.00 95.94 266 ASP A C 1
ATOM 2076 O O . ASP A 1 266 ? -16.457 4.843 23.813 1.00 95.94 266 ASP A O 1
ATOM 2080 N N . MET A 1 267 ? -15.555 6.206 22.276 1.00 96.25 267 MET A N 1
ATOM 2081 C CA . MET A 1 267 ? -15.612 5.247 21.172 1.00 96.25 267 MET A CA 1
ATOM 2082 C C . MET A 1 267 ? -14.824 3.976 21.480 1.00 96.25 267 MET A C 1
ATOM 2084 O O . MET A 1 267 ? -15.323 2.882 21.213 1.00 96.25 267 MET A O 1
ATOM 2088 N N . SER A 1 268 ? -13.642 4.097 22.096 1.00 96.25 268 SER A N 1
ATOM 2089 C CA . SER A 1 268 ? -12.840 2.932 22.475 1.00 96.25 268 SER A CA 1
ATOM 2090 C C . SER A 1 268 ? -13.595 2.016 23.441 1.00 96.25 268 SER A C 1
ATOM 2092 O O . SER A 1 268 ? -13.690 0.816 23.198 1.00 96.25 268 SER A O 1
ATOM 2094 N N . VAL A 1 269 ? -14.244 2.565 24.470 1.00 95.75 269 VAL A N 1
ATOM 2095 C CA . VAL A 1 269 ? -15.007 1.776 25.451 1.00 95.75 269 VAL A CA 1
ATOM 2096 C C . VAL A 1 269 ? -16.283 1.199 24.833 1.00 95.75 269 VAL A C 1
ATOM 2098 O O . VAL A 1 269 ? -16.593 0.020 25.027 1.00 95.75 269 VAL A O 1
ATOM 2101 N N . VAL A 1 270 ? -17.013 2.001 24.053 1.00 96.88 270 VAL A N 1
ATOM 2102 C CA . VAL A 1 270 ? -18.236 1.557 23.367 1.00 96.88 270 VAL A CA 1
ATOM 2103 C C . VAL A 1 270 ? -17.935 0.426 22.384 1.00 96.88 270 VAL A C 1
ATOM 2105 O O . VAL A 1 270 ? -18.734 -0.507 22.286 1.00 96.88 270 VAL A O 1
ATOM 2108 N N . SER A 1 271 ? -16.780 0.456 21.714 1.00 96.81 271 SER A N 1
ATOM 2109 C CA . SER A 1 271 ? -16.374 -0.607 20.793 1.00 96.81 271 SER A CA 1
ATOM 2110 C C . SER A 1 271 ? -16.315 -1.970 21.492 1.00 96.81 271 SER A C 1
ATOM 2112 O O . SER A 1 271 ? -16.901 -2.925 20.991 1.00 96.81 271 SER A O 1
ATOM 2114 N N . PHE A 1 272 ? -15.746 -2.065 22.700 1.00 95.81 272 PHE A N 1
ATOM 2115 C CA . PHE A 1 272 ? -15.685 -3.321 23.457 1.00 95.81 272 PHE A CA 1
ATOM 2116 C C . PHE A 1 272 ? -17.067 -3.827 23.862 1.00 95.81 272 PHE A C 1
ATOM 2118 O O . PHE A 1 272 ? -17.362 -5.015 23.720 1.00 95.81 272 PHE A O 1
ATOM 2125 N N . LEU A 1 273 ? -17.948 -2.931 24.313 1.00 95.94 273 LEU A N 1
ATOM 2126 C CA . LEU A 1 273 ? -19.333 -3.294 24.622 1.00 95.94 273 LEU A CA 1
ATOM 2127 C C . LEU A 1 273 ? -20.059 -3.818 23.378 1.00 95.94 273 LEU A C 1
ATOM 2129 O O . LEU A 1 273 ? -20.805 -4.798 23.449 1.00 95.94 273 LEU A O 1
ATOM 2133 N N . LYS A 1 274 ? -19.818 -3.182 22.230 1.00 96.75 274 LYS A N 1
ATOM 2134 C CA . LYS A 1 274 ? -20.417 -3.564 20.957 1.00 96.75 274 LYS A CA 1
ATOM 2135 C C . LYS A 1 274 ? -19.865 -4.895 20.447 1.00 96.75 274 LYS A C 1
ATOM 2137 O O . LYS A 1 274 ? -20.669 -5.728 20.049 1.00 96.75 274 LYS A O 1
ATOM 2142 N N . ILE A 1 275 ? -18.559 -5.147 20.556 1.00 95.50 275 ILE A N 1
ATOM 2143 C CA . ILE A 1 275 ? -17.935 -6.444 20.242 1.00 95.50 275 ILE A CA 1
ATOM 2144 C C . ILE A 1 275 ? -18.605 -7.564 21.042 1.00 95.50 275 ILE A C 1
ATOM 2146 O O . ILE A 1 275 ? -19.051 -8.548 20.460 1.00 95.50 275 ILE A O 1
ATOM 2150 N N . ILE A 1 276 ? -18.747 -7.400 22.363 1.00 94.19 276 ILE A N 1
ATOM 2151 C CA . ILE A 1 276 ? -19.392 -8.407 23.223 1.00 94.19 276 ILE A CA 1
ATOM 2152 C C . ILE A 1 276 ? -20.836 -8.668 22.767 1.00 94.19 276 ILE A C 1
ATOM 2154 O O . ILE A 1 276 ? -21.282 -9.816 22.727 1.00 94.19 276 ILE A O 1
ATOM 2158 N N . ALA A 1 277 ? -21.576 -7.611 22.424 1.00 95.00 277 ALA A N 1
ATOM 2159 C CA . ALA A 1 277 ? -22.953 -7.731 21.961 1.00 95.00 277 ALA A CA 1
ATOM 2160 C C . ALA A 1 277 ? -23.067 -8.415 20.586 1.00 95.00 277 ALA A C 1
ATOM 2162 O O . ALA A 1 277 ? -23.971 -9.227 20.403 1.00 95.00 277 ALA A O 1
ATOM 2163 N N . GLU A 1 278 ? -22.179 -8.104 19.640 1.00 94.50 278 GLU A N 1
ATOM 2164 C CA . GLU A 1 278 ? -22.177 -8.691 18.293 1.00 94.50 278 GLU A CA 1
ATOM 2165 C C . GLU A 1 278 ? -21.723 -10.153 18.308 1.00 94.50 278 GLU A C 1
ATOM 2167 O O . GLU A 1 278 ? -22.374 -10.992 17.693 1.00 94.50 278 GLU A O 1
ATOM 2172 N N . ILE A 1 279 ? -20.691 -10.500 19.088 1.00 92.81 279 ILE A N 1
ATOM 2173 C CA . ILE A 1 279 ? -20.257 -11.896 19.263 1.00 92.81 279 ILE A CA 1
ATOM 2174 C C . ILE A 1 279 ? -21.419 -12.755 19.776 1.00 92.81 279 ILE A C 1
ATOM 2176 O O . ILE A 1 279 ? -21.691 -13.816 19.221 1.00 92.81 279 ILE A O 1
ATOM 2180 N N . ARG A 1 280 ? -22.164 -12.272 20.780 1.00 90.38 280 ARG A N 1
ATOM 2181 C CA . ARG A 1 280 ? -23.325 -12.990 21.340 1.00 90.38 280 ARG A CA 1
ATOM 2182 C C . ARG A 1 280 ? -24.502 -13.131 20.373 1.00 90.38 280 ARG A C 1
ATOM 2184 O O . ARG A 1 280 ? -25.327 -14.014 20.570 1.00 90.38 280 ARG A O 1
ATOM 2191 N N . LYS A 1 281 ? -24.624 -12.244 19.383 1.00 92.00 281 LYS A N 1
ATOM 2192 C CA . LYS A 1 281 ? -25.710 -12.257 18.386 1.00 92.00 281 LYS A CA 1
ATOM 2193 C C . LYS A 1 281 ? -25.317 -12.941 17.079 1.00 92.00 281 LYS A C 1
ATOM 2195 O O . LYS A 1 281 ? -26.170 -13.127 16.216 1.00 92.00 281 LYS A O 1
ATOM 2200 N N . SER A 1 282 ? -24.040 -13.264 16.898 1.00 91.19 282 SER A N 1
ATOM 2201 C CA . SER A 1 282 ? -23.529 -13.762 15.630 1.00 91.19 282 SER A CA 1
ATOM 2202 C C . SER A 1 282 ? -23.983 -15.196 15.366 1.00 91.19 282 SER A C 1
ATOM 2204 O O . SER A 1 282 ? -23.463 -16.148 15.947 1.00 91.19 282 SER A O 1
ATOM 2206 N N . HIS A 1 283 ? -24.880 -15.364 14.394 1.00 87.31 283 HIS A N 1
ATOM 2207 C CA . HIS A 1 283 ? -25.271 -16.681 13.879 1.00 87.31 283 HIS A CA 1
ATOM 2208 C C . HIS A 1 283 ? -24.090 -17.471 13.304 1.00 87.31 283 HIS A C 1
ATOM 2210 O O . HIS A 1 283 ? -24.092 -18.699 13.312 1.00 87.31 283 HIS A O 1
ATOM 2216 N N . LYS A 1 284 ? -23.049 -16.783 12.815 1.00 87.38 284 LYS A N 1
ATOM 2217 C CA . LYS A 1 284 ? -21.851 -17.453 12.297 1.00 87.38 284 LYS A CA 1
ATOM 2218 C C . LYS A 1 284 ? -21.076 -18.181 13.394 1.00 87.38 284 LYS A C 1
ATOM 2220 O O . LYS A 1 284 ? -20.424 -19.177 13.094 1.00 87.38 284 LYS A O 1
ATOM 2225 N N . LEU A 1 285 ? -21.128 -17.678 14.630 1.00 87.88 285 LEU A N 1
ATOM 2226 C CA . LEU A 1 285 ? -20.447 -18.282 15.775 1.00 87.88 285 LEU A CA 1
ATOM 2227 C C . LEU A 1 285 ? -21.302 -19.351 16.471 1.00 87.88 285 LEU A C 1
ATOM 2229 O O . LEU A 1 285 ? -20.759 -20.237 17.123 1.00 87.88 285 LEU A O 1
ATOM 2233 N N . GLU A 1 286 ? -22.622 -19.323 16.274 1.00 85.94 286 GLU A N 1
ATOM 2234 C CA . GLU A 1 286 ? -23.583 -20.273 16.855 1.00 85.94 286 GLU A CA 1
ATOM 2235 C C . GLU A 1 286 ? -23.287 -21.737 16.484 1.00 85.94 286 GLU A C 1
ATOM 2237 O O . GLU A 1 286 ? -23.451 -22.642 17.304 1.00 85.94 286 GLU A O 1
ATOM 2242 N N . LYS A 1 287 ? -22.763 -21.977 15.276 1.00 85.81 287 LYS A N 1
ATOM 2243 C CA . LYS A 1 287 ? -22.366 -23.319 14.818 1.00 85.81 287 LYS A CA 1
ATOM 2244 C C . LYS A 1 287 ? -21.273 -23.957 15.686 1.00 85.81 287 LYS A C 1
ATOM 2246 O O . LYS A 1 287 ? -21.274 -25.169 15.847 1.00 85.81 287 LYS A O 1
ATOM 2251 N N . TYR A 1 288 ? -20.392 -23.155 16.287 1.00 84.94 288 TYR A N 1
ATOM 2252 C CA . TYR A 1 288 ? -19.327 -23.658 17.159 1.00 84.94 288 TYR A CA 1
ATOM 2253 C C . TYR A 1 288 ? -19.821 -23.947 18.581 1.00 84.94 288 TYR A C 1
ATOM 2255 O O . TYR A 1 288 ? -19.152 -24.651 19.323 1.00 84.94 288 TYR A O 1
ATOM 2263 N N . SER A 1 289 ? -21.008 -23.455 18.958 1.00 77.00 289 SER A N 1
ATOM 2264 C CA . SER A 1 289 ? -21.618 -23.744 20.263 1.00 77.00 289 SER A CA 1
ATOM 2265 C C . SER A 1 289 ? -22.117 -25.187 20.395 1.00 77.00 289 SER A C 1
ATOM 2267 O O . SER A 1 289 ? -22.479 -25.593 21.496 1.00 77.00 289 SER A O 1
ATOM 2269 N N . HIS A 1 290 ? -22.206 -25.922 19.285 1.00 73.94 290 HIS A N 1
ATOM 2270 C CA . HIS A 1 290 ? -22.726 -27.289 19.229 1.00 73.94 290 HIS A CA 1
ATOM 2271 C C . HIS A 1 290 ? -21.616 -28.346 19.122 1.00 73.94 290 HIS A C 1
ATOM 2273 O O . HIS A 1 290 ? -21.929 -29.532 19.044 1.00 73.94 290 HIS A O 1
ATOM 2279 N N . ASN A 1 291 ? -20.347 -27.926 19.088 1.00 68.00 291 ASN A N 1
ATOM 2280 C CA . ASN A 1 291 ? -19.211 -28.839 19.106 1.00 68.00 291 ASN A CA 1
ATOM 2281 C C . ASN A 1 291 ? -18.911 -29.208 20.566 1.00 68.00 291 ASN A C 1
ATOM 2283 O O . ASN A 1 291 ? -18.633 -28.319 21.372 1.00 68.00 291 ASN A O 1
ATOM 2287 N N . GLU A 1 292 ? -19.037 -30.498 20.887 1.00 52.78 292 GLU A N 1
ATOM 2288 C CA . GLU A 1 292 ? -18.635 -31.094 22.172 1.00 52.78 292 GLU A CA 1
ATOM 2289 C C . GLU A 1 292 ? -17.152 -31.470 22.172 1.00 52.78 292 GLU A C 1
ATOM 2291 O O . GLU A 1 292 ? -16.691 -32.049 21.160 1.00 52.78 292 GLU A O 1
#

Radius of gyration: 43.66 Å; Cα contacts (8 Å, |Δi|>4): 215; chains: 1; bounding box: 93×52×112 Å

=== Feature glossary ===
Key to the feature types in this record:

pLDDT. pLDDT is the predicted lDDT-Cα score: AlphaFold's confidence that the local environment of each residue (all inter-atomic distances within 15 Å) is correctly placed. It is a per-residue number between 0 and 100, with higher meaning more reliable.

Radius of gyration, Cα contacts, bounding box. The geometric summary reports three shape descriptors. Rg (radius of gyration) measures how spread out the Cα atoms are about their centre of mass; compact globular proteins have small Rg, elongated or unfolded ones large. Cα contacts (<8 Å, |i−j|>4) count long-range residue pairs in spatial proximity — high for tightly packed folds, near zero for rods or random coil. The bounding-box extents give the protein's footprint along x, y, z in Å.

Backbone torsions (φ/ψ). Backbone dihedral angles. Every residue except chain termini has a φ (preceding-C → N → Cα → C) and a ψ (N → Cα → C → next-N). They are reported in degrees following the IUPAC sign convention. Secondary structure is essentially a statement about which (φ, ψ) basin each residue occupies.

Contact-map, Ramachandran, and PAE plots. Plot images: a contact map (which residues are close in 3D, as an N×N binary image), a Ramachandran scatter (backbone torsion angles, revealing secondary-structure composition at a glance), and — for AlphaFold structures — a PAE heatmap (pairwise prediction confidence).

Predicted aligned error. Predicted Aligned Error (PAE) is an AlphaFold confidence matrix: entry (i, j) is the expected error in the position of residue j, in ångströms, when the prediction is superimposed on the true structure at residue i. Low PAE within a block of residues means that block is internally rigid and well-predicted; high PAE between two blocks means their relative placement is uncertain even if each block individually is confident.

Secondary structure (3-state, P-SEA). Three-state secondary structure (P-SEA) collapses the eight DSSP classes into helix (a), strand (b), and coil (c). P-SEA assigns these from Cα geometry alone — distances and angles — without requiring backbone oxygens, so it works on any Cα trace.

Solvent-accessible surface area. Solvent-accessible surface area (SASA) is the area in Å² traced out by the centre of a 1.4 Å probe sphere (a water molecule) rolled over the protein's van der Waals surface (Shrake–Rupley / Lee–Richards construction). Buried residues have near-zero SASA; fully exposed residues can exceed 200 Å². The total SASA scales roughly with the number of surface residues.

Foldseek 3Di. The Foldseek 3Di string encodes local tertiary geometry as a 20-letter alphabet — one character per residue — derived from the relative positions of nearby Cα atoms. Unlike the amino-acid sequence, 3Di is a direct function of the 3D structure, so two proteins with the same fold have similar 3Di strings even at low sequence identity.

B-factor. For experimental (PDB) structures, the B-factor (temperature factor) quantifies the positional spread of each atom in the crystal — a combination of thermal vibration and static disorder — in units of Å². High B-factors mark flexible loops or poorly resolved regions; low B-factors mark the rigid, well-ordered core.

mmCIF coordinates. The mmCIF block holds the 3D Cartesian coordinates of each backbone atom (N, Cα, C, O) in ångströms. mmCIF is the PDB's canonical archive format — a tagged-loop text representation of the atomic model.

InterPro / GO / CATH / organism. Functional annotations link the protein to curated databases. InterPro entries identify conserved domains and families by matching the sequence against member-database signatures (Pfam, PROSITE, CDD, …). Gene Ontology (GO) terms describe molecular function, biological process, and cellular component in a controlled vocabulary. CATH places the structure in a hierarchical fold classification (Class/Architecture/Topology/Homologous-superfamily). The organism is the source species.

Rendered structure images. Structure images are PyMOL renders from six orthogonal camera directions. Cartoon representation draws helices as coils and strands as arrows; sticks shows the backbone as bonds; surface shows the solvent-excluded envelope. 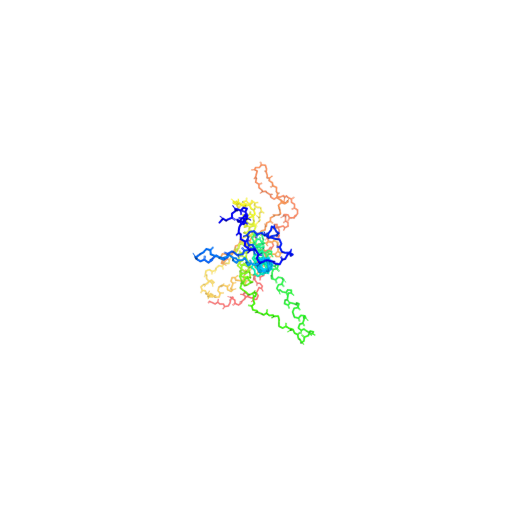Rainbow coloring maps sequence position to hue (blue→red, N→C); chain coloring assigns a distinct color per polypeptide.

Sequence. This is the polypeptide sequence — one letter per residue, N-terminus first. Length ranges from a few dozen residues for small domains to over a thousand for large multi-domain proteins.

Secondary structure (8-state, DSSP). The SS8 string is DSSP's per-residue secondary-structure call. α-helix (H) means an i→i+4 H-bond ladder; β-strand (E) means the residue participates in a β-sheet; 3₁₀ (G) and π (I) are tighter and wider helices; T/S are turns/bends; '-' is loop.

Nearest PDB structures. Structural nearest neighbors (via Foldseek easy-search vs the PDB). Reported per hit: target PDB id, E-value, and alignment TM-score. A TM-score above ~0.5 is the conventional threshold for 'same fold'.